Protein AF-A0A8X6KHN1-F1 (afdb_monomer)

pLDDT: mean 84.36, std 14.99, range [27.61, 97.75]

Structure (mmCIF, N/CA/C/O backbone):
data_AF-A0A8X6KHN1-F1
#
_entry.id   AF-A0A8X6KHN1-F1
#
loop_
_atom_site.group_PDB
_atom_site.id
_atom_site.type_symbol
_atom_site.label_atom_id
_atom_site.label_alt_id
_atom_site.label_comp_id
_atom_site.label_asym_id
_atom_site.label_entity_id
_atom_site.label_seq_id
_atom_site.pdbx_PDB_ins_code
_atom_site.Cartn_x
_atom_site.Cartn_y
_atom_site.Cartn_z
_atom_site.occupancy
_atom_site.B_iso_or_equiv
_atom_site.auth_seq_id
_atom_site.auth_comp_id
_atom_site.auth_asym_id
_atom_site.auth_atom_id
_atom_site.pdbx_PDB_model_num
ATOM 1 N N . MET A 1 1 ? 21.210 -26.935 -32.348 1.00 37.22 1 MET A N 1
ATOM 2 C CA . MET A 1 1 ? 20.314 -27.244 -31.215 1.00 37.22 1 MET A CA 1
ATOM 3 C C . MET A 1 1 ? 19.363 -26.064 -31.088 1.00 37.22 1 MET A C 1
ATOM 5 O O . MET A 1 1 ? 19.840 -24.973 -30.820 1.00 37.22 1 MET A O 1
ATOM 9 N N . PHE A 1 2 ? 18.082 -26.229 -31.430 1.00 36.56 2 PHE A N 1
ATOM 10 C CA . PHE A 1 2 ? 17.090 -25.154 -31.313 1.00 36.56 2 PHE A CA 1
ATOM 11 C C . PHE A 1 2 ? 16.446 -25.229 -29.930 1.00 36.56 2 PHE A C 1
ATOM 13 O O . PHE A 1 2 ? 15.901 -26.268 -29.558 1.00 36.56 2 PHE A O 1
ATOM 20 N N . GLU A 1 3 ? 16.539 -24.146 -29.167 1.00 30.47 3 GLU A N 1
ATOM 21 C CA . GLU A 1 3 ? 15.895 -24.026 -27.865 1.00 30.47 3 GLU A CA 1
ATOM 22 C C . GLU A 1 3 ? 14.445 -23.570 -28.083 1.00 30.47 3 GLU A C 1
ATOM 24 O O . GLU A 1 3 ? 14.172 -22.436 -28.479 1.00 30.47 3 GLU A O 1
ATOM 29 N N . TYR A 1 4 ? 13.489 -24.482 -27.902 1.00 35.47 4 TYR A N 1
ATOM 30 C CA . TYR A 1 4 ? 12.070 -24.150 -28.006 1.00 35.47 4 TYR A CA 1
ATOM 31 C C . TYR A 1 4 ? 11.614 -23.448 -26.7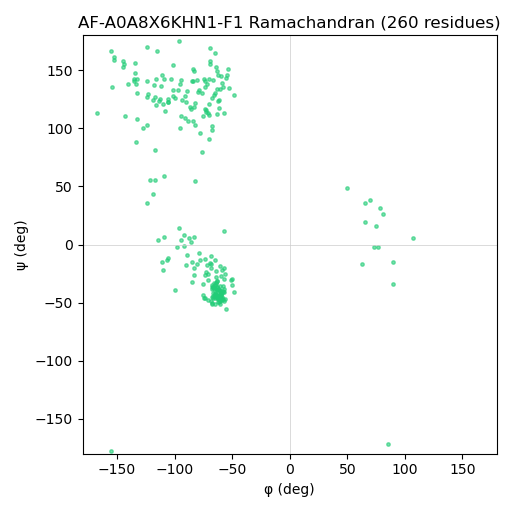26 1.00 35.47 4 TYR A C 1
ATOM 33 O O . TYR A 1 4 ? 11.220 -24.088 -25.749 1.00 35.47 4 TYR A O 1
ATOM 41 N N . HIS A 1 5 ? 11.601 -22.117 -26.734 1.00 34.56 5 HIS A N 1
ATOM 42 C CA . HIS A 1 5 ? 10.887 -21.362 -25.711 1.00 34.56 5 HIS A CA 1
ATOM 43 C C . HIS A 1 5 ? 9.383 -21.436 -25.984 1.00 34.56 5 HIS A C 1
ATOM 45 O O . HIS A 1 5 ? 8.863 -20.864 -26.942 1.00 34.56 5 HIS A O 1
ATOM 51 N N . ARG A 1 6 ? 8.655 -22.147 -25.120 1.00 36.41 6 ARG A N 1
ATOM 52 C CA . ARG A 1 6 ? 7.191 -22.183 -25.143 1.00 36.41 6 ARG A CA 1
ATOM 53 C C . ARG A 1 6 ? 6.667 -20.816 -24.692 1.00 36.41 6 ARG A C 1
ATOM 55 O O . ARG A 1 6 ? 6.468 -20.581 -23.501 1.00 36.41 6 ARG A O 1
ATOM 62 N N . VAL A 1 7 ? 6.454 -19.897 -25.631 1.00 41.75 7 VAL A N 1
ATOM 63 C CA . VAL A 1 7 ? 5.753 -18.639 -25.350 1.00 41.75 7 VAL A CA 1
ATOM 64 C C . VAL A 1 7 ? 4.301 -19.003 -25.030 1.00 41.75 7 VAL A C 1
ATOM 66 O O . VAL A 1 7 ? 3.525 -19.337 -25.922 1.00 41.75 7 VAL A O 1
ATOM 69 N N . LYS A 1 8 ? 3.924 -19.009 -23.744 1.00 49.34 8 LYS A N 1
ATOM 70 C CA . LYS A 1 8 ? 2.509 -19.079 -23.344 1.00 49.34 8 LYS A CA 1
ATOM 71 C C . LYS A 1 8 ? 1.813 -17.891 -24.003 1.00 49.34 8 LYS A C 1
ATOM 73 O O . LYS A 1 8 ? 2.135 -16.756 -23.664 1.00 49.34 8 LYS A O 1
ATOM 78 N N . SER A 1 9 ? 0.912 -18.136 -24.956 1.00 54.38 9 SER A N 1
ATOM 79 C CA . SER A 1 9 ? 0.256 -17.036 -25.659 1.00 54.38 9 SER A CA 1
ATOM 80 C C . SER A 1 9 ? -0.536 -16.195 -24.649 1.00 54.38 9 SER A C 1
ATOM 82 O O . SER A 1 9 ? -1.433 -16.666 -23.945 1.00 54.38 9 SER A O 1
ATOM 84 N N . THR A 1 10 ? -0.147 -14.929 -24.518 1.00 61.91 10 THR A N 1
ATOM 85 C CA . THR A 1 10 ? -0.799 -13.956 -23.628 1.00 61.91 10 THR A CA 1
ATOM 86 C C . THR A 1 10 ? -2.168 -13.539 -24.173 1.00 61.91 10 THR A C 1
ATOM 88 O O . THR A 1 10 ? -3.008 -13.003 -23.455 1.00 61.91 10 THR A O 1
ATOM 91 N N . ILE A 1 11 ? -2.389 -13.796 -25.460 1.00 69.38 11 ILE A N 1
ATOM 92 C CA . ILE A 1 11 ? -3.589 -13.464 -26.211 1.00 69.38 11 ILE A CA 1
ATOM 93 C C . ILE A 1 11 ? -3.983 -14.723 -26.980 1.00 69.38 11 ILE A C 1
ATOM 95 O O . ILE A 1 11 ? -3.140 -15.360 -27.617 1.00 69.38 11 ILE A O 1
ATOM 99 N N . SER A 1 12 ? -5.250 -15.109 -26.888 1.00 75.19 12 SER A N 1
ATOM 100 C CA . SER A 1 12 ? -5.837 -16.120 -27.771 1.00 75.19 12 SER A CA 1
ATOM 101 C C . SER A 1 12 ? -6.800 -15.415 -28.714 1.00 75.19 12 SER A C 1
ATOM 103 O O . SER A 1 12 ? -7.477 -14.481 -28.294 1.00 75.19 12 SER A O 1
ATOM 105 N N . ALA A 1 13 ? -6.866 -15.837 -29.970 1.00 76.75 13 ALA A N 1
ATOM 106 C CA . ALA A 1 13 ? -7.785 -15.278 -30.952 1.00 76.75 13 ALA A CA 1
ATOM 107 C C . ALA A 1 13 ? -8.650 -16.397 -31.536 1.00 76.75 13 ALA A C 1
ATOM 109 O O . ALA A 1 13 ? -8.159 -17.501 -31.764 1.00 76.75 13 ALA A O 1
ATOM 110 N N . CYS A 1 14 ? -9.926 -16.113 -31.761 1.00 80.62 14 CYS A N 1
ATOM 111 C CA . CYS A 1 14 ? -10.829 -16.940 -32.552 1.00 80.62 14 CYS A CA 1
ATOM 112 C C . CYS A 1 14 ? -11.295 -16.107 -33.743 1.00 80.62 14 CYS A C 1
ATOM 114 O O . CYS A 1 14 ? -11.552 -14.920 -33.579 1.00 80.62 14 CYS A O 1
ATOM 116 N N . CYS A 1 15 ? -11.354 -16.691 -34.934 1.00 83.69 15 CYS A N 1
ATOM 117 C CA . CYS A 1 15 ? -11.800 -16.001 -36.140 1.00 83.69 15 CYS A CA 1
ATOM 118 C C . CYS A 1 15 ? -12.389 -17.002 -37.134 1.00 83.69 15 CYS A C 1
ATOM 120 O O . CYS A 1 15 ? -12.138 -18.207 -37.038 1.00 83.69 15 CYS A O 1
ATOM 122 N N . LYS A 1 16 ? -13.166 -16.501 -38.091 1.00 83.94 16 LYS A N 1
ATOM 123 C CA . LYS A 1 16 ? -13.679 -17.274 -39.220 1.00 83.94 16 LYS A CA 1
ATOM 124 C C . LYS A 1 16 ? -12.730 -17.114 -40.403 1.00 83.94 16 LYS A C 1
ATOM 126 O O . LYS A 1 16 ? -12.450 -15.995 -40.820 1.00 83.94 16 LYS A O 1
ATOM 131 N N . LYS A 1 17 ? -12.227 -18.221 -40.953 1.00 86.19 17 LYS A N 1
ATOM 132 C CA . LYS A 1 17 ? -11.429 -18.199 -42.188 1.00 86.19 17 LYS A CA 1
ATOM 133 C C . LYS A 1 17 ? -12.347 -17.934 -43.384 1.00 86.19 17 LYS A C 1
ATOM 135 O O . LYS A 1 17 ? -13.388 -18.576 -43.492 1.00 86.19 17 LYS A O 1
ATOM 140 N N . VAL A 1 18 ? -11.940 -17.049 -44.291 1.00 86.06 18 VAL A N 1
ATOM 141 C CA . VAL A 1 18 ? -12.644 -16.839 -45.563 1.00 86.06 18 VAL A CA 1
ATOM 142 C C . VAL A 1 18 ? -12.118 -17.842 -46.591 1.00 86.06 18 VAL A C 1
ATOM 144 O O . VAL A 1 18 ? -10.928 -17.859 -46.907 1.00 86.06 18 VAL A O 1
ATOM 147 N N . GLU A 1 19 ? -12.986 -18.717 -47.099 1.00 81.81 19 GLU A N 1
ATOM 148 C CA . GLU A 1 19 ? -12.598 -19.691 -48.124 1.00 81.81 19 GLU A CA 1
ATOM 149 C C . GLU A 1 19 ? -12.235 -19.002 -49.449 1.00 81.81 19 GLU A C 1
ATOM 151 O O . GLU A 1 19 ? -12.847 -18.014 -49.851 1.00 81.81 19 GLU A O 1
ATOM 156 N N . GLY A 1 20 ? -11.204 -19.512 -50.128 1.00 82.56 20 GLY A N 1
ATOM 157 C CA . GLY A 1 20 ? -10.743 -18.984 -51.418 1.00 82.56 20 GLY A CA 1
ATOM 158 C C . GLY A 1 20 ? -9.925 -17.686 -51.359 1.00 82.56 20 GLY A C 1
ATOM 159 O O . GLY A 1 20 ? -9.458 -17.235 -52.401 1.00 82.56 20 GLY A O 1
ATOM 160 N N . GLN A 1 21 ? -9.712 -17.094 -50.176 1.00 79.38 21 GLN A N 1
ATOM 161 C CA . GLN A 1 21 ? -8.856 -15.914 -49.987 1.00 79.38 21 GLN A CA 1
ATOM 162 C C . GLN A 1 21 ? -7.779 -16.222 -48.946 1.00 79.38 21 GLN A C 1
ATOM 164 O O . GLN A 1 21 ? -8.050 -16.261 -47.745 1.00 79.38 21 GLN A O 1
ATOM 169 N N . ASP A 1 22 ? -6.556 -16.481 -49.411 1.00 82.19 22 ASP A N 1
ATOM 170 C CA . ASP A 1 22 ? -5.467 -16.862 -48.515 1.00 82.19 22 ASP A CA 1
ATOM 171 C C . ASP A 1 22 ? -5.138 -15.733 -47.525 1.00 82.19 22 ASP A C 1
ATOM 173 O O . ASP A 1 22 ? -5.085 -14.556 -47.882 1.00 82.19 22 ASP A O 1
ATOM 177 N N . GLY A 1 23 ? -4.985 -16.093 -46.251 1.00 78.69 23 GLY A N 1
ATOM 178 C CA . GLY A 1 23 ? -4.714 -15.152 -45.161 1.00 78.69 23 GLY A CA 1
ATOM 179 C C . GLY A 1 23 ? -5.876 -14.253 -44.706 1.00 78.69 23 GLY A C 1
ATOM 180 O O . GLY A 1 23 ? -5.689 -13.510 -43.741 1.00 78.69 23 GLY A O 1
ATOM 181 N N . LYS A 1 24 ? -7.069 -14.306 -45.321 1.00 84.06 24 LYS A N 1
ATOM 182 C CA . LYS A 1 24 ? -8.207 -13.469 -44.899 1.00 84.06 24 LYS A CA 1
ATOM 183 C C . LYS A 1 24 ? -9.065 -14.138 -43.820 1.00 84.06 24 LYS A C 1
ATOM 185 O O . LYS A 1 24 ? -9.472 -15.296 -43.944 1.00 84.06 24 LYS A O 1
ATOM 190 N N . VAL A 1 25 ? -9.369 -13.374 -42.772 1.00 85.69 25 VAL A N 1
ATOM 191 C CA . VAL A 1 25 ? -10.202 -13.790 -41.636 1.00 85.69 25 VAL A CA 1
ATOM 192 C C . VAL A 1 25 ? -11.258 -12.729 -41.313 1.00 85.69 25 VAL A C 1
ATOM 194 O O . VAL A 1 25 ? -10.962 -11.538 -41.372 1.00 85.69 25 VAL A O 1
ATOM 197 N N . ASP A 1 26 ? -12.456 -13.175 -40.939 1.00 81.69 26 ASP A N 1
ATOM 198 C CA . ASP A 1 26 ? -13.580 -12.362 -40.455 1.00 81.69 26 ASP A CA 1
ATOM 199 C C . ASP A 1 26 ? -13.900 -12.709 -38.985 1.00 81.69 26 ASP A C 1
ATOM 201 O O . ASP A 1 26 ? -13.425 -13.715 -38.449 1.00 81.69 26 ASP A O 1
ATOM 205 N N . ASP A 1 27 ? -14.702 -11.878 -38.311 1.00 79.12 27 ASP A N 1
ATOM 206 C CA . ASP A 1 27 ? -15.164 -12.085 -36.925 1.00 79.12 27 ASP A CA 1
ATOM 207 C C . ASP A 1 27 ? -14.037 -12.414 -35.923 1.00 79.12 27 ASP A C 1
ATOM 209 O O . ASP A 1 27 ? -14.106 -13.375 -35.151 1.00 79.12 27 ASP A O 1
ATOM 213 N N . VAL A 1 28 ? -12.959 -11.623 -35.938 1.00 81.69 28 VAL A N 1
ATOM 214 C CA . VAL A 1 28 ? -11.830 -11.821 -35.020 1.00 81.69 28 VAL A CA 1
ATOM 215 C C . VAL A 1 28 ? -12.224 -11.429 -33.591 1.00 81.69 28 VAL A C 1
ATOM 217 O O . VAL A 1 28 ? -12.403 -10.257 -33.265 1.00 81.69 28 VAL A O 1
ATOM 220 N N . HIS A 1 29 ? -12.272 -12.413 -32.701 1.00 78.19 29 HIS A N 1
ATOM 221 C CA . HIS A 1 29 ? -12.457 -12.249 -31.265 1.00 78.19 29 HIS A CA 1
ATOM 222 C C . HIS A 1 29 ? -11.151 -12.495 -30.513 1.00 78.19 29 HIS A C 1
ATOM 224 O O . HIS A 1 29 ? -10.571 -13.579 -30.581 1.00 78.19 29 HIS A O 1
ATOM 230 N N . LEU A 1 30 ? -10.710 -11.502 -29.738 1.00 78.50 30 LEU A N 1
ATOM 231 C CA . LEU A 1 30 ? -9.508 -11.588 -28.910 1.00 78.50 30 LEU A CA 1
ATOM 232 C C . LEU A 1 30 ? -9.861 -11.891 -27.449 1.00 78.50 30 LEU A C 1
ATOM 234 O O . LEU A 1 30 ? -10.600 -11.159 -26.792 1.00 78.50 30 LEU A O 1
ATOM 238 N N . TYR A 1 31 ? -9.258 -12.939 -26.901 1.00 78.12 31 TYR A N 1
ATOM 239 C CA . TYR A 1 31 ? -9.298 -13.286 -25.487 1.00 78.12 31 TYR A CA 1
ATOM 240 C C . TYR A 1 31 ? -8.059 -12.721 -24.795 1.00 78.12 31 TYR A C 1
ATOM 242 O O . TYR A 1 31 ? -6.971 -13.296 -24.837 1.00 78.12 31 TYR A O 1
ATOM 250 N N . LEU A 1 32 ? -8.246 -11.590 -24.119 1.00 80.06 32 LEU A N 1
ATOM 251 C CA . LEU A 1 32 ? -7.172 -10.831 -23.471 1.00 80.06 32 LEU A CA 1
ATOM 252 C C . LEU A 1 32 ? -7.011 -11.155 -21.977 1.00 80.06 32 LEU A C 1
ATOM 254 O O . LEU A 1 32 ? -6.342 -10.425 -21.257 1.00 80.06 32 LEU A O 1
ATOM 258 N N . LYS A 1 33 ? -7.606 -12.249 -21.483 1.00 75.81 33 LYS A N 1
ATOM 259 C CA . LYS A 1 33 ? -7.634 -12.577 -20.043 1.00 75.81 33 LYS A CA 1
ATOM 260 C C . LYS A 1 33 ? -6.248 -12.694 -19.390 1.00 75.81 33 LYS A C 1
ATOM 262 O O . LYS A 1 33 ? -6.114 -12.393 -18.212 1.00 75.81 33 LYS A O 1
ATOM 267 N N . ASN A 1 34 ? -5.229 -13.102 -20.151 1.00 76.75 34 ASN A N 1
ATOM 268 C CA . ASN A 1 34 ? -3.854 -13.229 -19.657 1.00 76.75 34 ASN A CA 1
ATOM 269 C C . ASN A 1 34 ? -3.048 -11.926 -19.825 1.00 76.75 34 ASN A C 1
ATOM 271 O O . ASN A 1 34 ? -1.937 -11.821 -19.304 1.00 76.75 34 ASN A O 1
ATOM 275 N N . LEU A 1 35 ? -3.588 -10.932 -20.539 1.00 81.31 35 LEU A N 1
ATOM 276 C CA . LEU A 1 35 ? -2.980 -9.616 -20.682 1.00 81.31 35 LEU A CA 1
ATOM 277 C C . LEU A 1 35 ? -3.330 -8.771 -19.456 1.00 81.31 35 LEU A C 1
ATOM 279 O O . LEU A 1 35 ? -4.449 -8.261 -19.335 1.00 81.31 35 LEU A O 1
ATOM 283 N N . ARG A 1 36 ? -2.357 -8.628 -18.550 1.00 81.00 36 ARG A N 1
ATOM 284 C CA . ARG A 1 36 ? -2.472 -7.763 -17.369 1.00 81.00 36 ARG A CA 1
ATOM 285 C C . ARG A 1 36 ? -2.879 -6.352 -17.788 1.00 81.00 36 ARG A C 1
ATOM 287 O O . ARG A 1 36 ? -2.337 -5.806 -18.743 1.00 81.00 36 ARG A O 1
ATOM 294 N N . GLY A 1 37 ? -3.834 -5.776 -17.066 1.00 81.19 37 GLY A N 1
ATOM 295 C CA . GLY A 1 37 ? -4.375 -4.450 -17.365 1.00 81.19 37 GLY A CA 1
ATOM 296 C C . GLY A 1 37 ? -5.575 -4.446 -18.318 1.00 81.19 37 GLY A C 1
ATOM 297 O O . GLY A 1 37 ? -6.292 -3.450 -18.358 1.00 81.19 37 GLY A O 1
ATOM 298 N N . SER A 1 38 ? -5.852 -5.539 -19.039 1.00 85.44 38 SER A N 1
ATOM 299 C CA . SER A 1 38 ? -7.046 -5.623 -19.888 1.00 85.44 38 SER A CA 1
ATOM 300 C C . SER A 1 38 ? -8.337 -5.687 -19.061 1.00 85.44 38 SER A C 1
ATOM 302 O O . SER A 1 38 ? -8.348 -6.168 -17.926 1.00 85.44 38 SER A O 1
ATOM 304 N N . ALA A 1 39 ? -9.464 -5.274 -19.650 1.00 86.00 39 ALA A N 1
ATOM 305 C CA . ALA A 1 39 ? -10.775 -5.395 -19.003 1.00 86.00 39 ALA A CA 1
ATOM 306 C C . ALA A 1 39 ? -11.118 -6.854 -18.639 1.00 86.00 39 ALA A C 1
ATOM 308 O O . ALA A 1 39 ? -11.699 -7.121 -17.588 1.00 86.00 39 ALA A O 1
ATOM 309 N N . ALA A 1 40 ? -10.716 -7.813 -19.482 1.00 86.19 40 ALA A N 1
ATOM 310 C CA . ALA A 1 40 ? -10.929 -9.236 -19.232 1.00 86.19 40 ALA A CA 1
ATOM 311 C C . ALA A 1 40 ? -10.121 -9.738 -18.025 1.00 86.19 40 ALA A C 1
ATOM 313 O O . ALA A 1 40 ? -10.658 -10.486 -17.210 1.00 86.19 40 ALA A O 1
ATOM 314 N N . TYR A 1 41 ? -8.864 -9.301 -17.897 1.00 88.06 41 TYR A N 1
ATOM 315 C CA . TYR A 1 41 ? -8.022 -9.579 -16.734 1.00 88.06 41 TYR A CA 1
ATOM 316 C C . TYR A 1 41 ? -8.643 -9.002 -15.456 1.00 88.06 41 TYR A C 1
ATOM 318 O O . TYR A 1 41 ? -8.862 -9.735 -14.494 1.00 88.06 41 TYR A O 1
ATOM 326 N N . TRP A 1 42 ? -9.023 -7.720 -15.469 1.00 89.56 42 TRP A N 1
ATOM 327 C CA . TRP A 1 42 ? -9.600 -7.068 -14.290 1.00 89.56 42 TRP A CA 1
ATOM 328 C C . TRP A 1 42 ? -10.930 -7.671 -13.851 1.00 89.56 42 TRP A C 1
ATOM 330 O O . TRP A 1 42 ? -11.199 -7.720 -12.655 1.00 89.56 42 TRP A O 1
ATOM 340 N N . ARG A 1 43 ? -11.741 -8.188 -14.783 1.00 90.44 43 ARG A N 1
ATOM 341 C CA . ARG A 1 43 ? -12.966 -8.918 -14.434 1.00 90.44 43 ARG A CA 1
ATOM 342 C C . ARG A 1 43 ? -12.670 -10.196 -13.648 1.00 90.44 43 ARG A C 1
ATOM 344 O O . ARG A 1 43 ? -13.401 -10.504 -12.714 1.00 90.44 43 ARG A O 1
ATOM 351 N N . ILE A 1 44 ? -11.609 -10.922 -14.003 1.00 89.62 44 ILE A N 1
ATOM 352 C CA . ILE A 1 44 ? -11.179 -12.110 -13.252 1.00 89.62 44 ILE A CA 1
ATOM 353 C C . ILE A 1 44 ? -10.665 -11.691 -11.876 1.00 89.62 44 ILE A C 1
ATOM 355 O O . ILE A 1 44 ? -11.173 -12.189 -10.879 1.00 89.62 44 ILE A O 1
ATOM 359 N N . SER A 1 45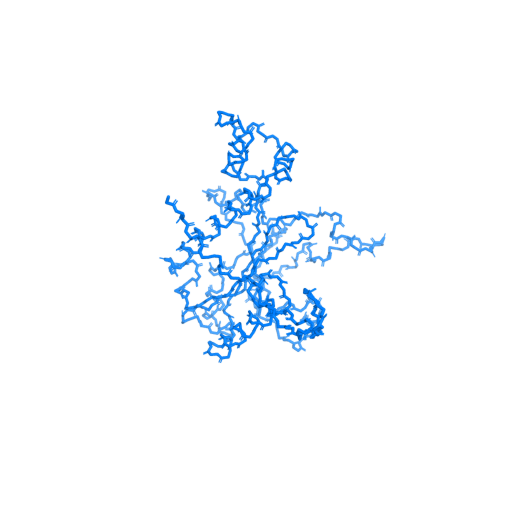 ? -9.752 -10.719 -11.813 1.00 91.38 45 SER A N 1
ATOM 360 C CA . SER A 1 45 ? -9.188 -10.253 -10.540 1.00 91.38 45 SER A CA 1
ATOM 361 C C . SER A 1 45 ? -10.246 -9.688 -9.585 1.00 91.38 45 SER A C 1
ATOM 363 O O . SER A 1 45 ? -10.155 -9.896 -8.379 1.00 91.38 45 SER A O 1
ATOM 365 N N . LEU A 1 46 ? -11.270 -9.003 -10.108 1.00 93.44 46 LEU A N 1
ATOM 366 C CA . LEU A 1 46 ? -12.417 -8.551 -9.318 1.00 93.44 46 LEU A CA 1
ATOM 367 C C . LEU A 1 46 ? -13.222 -9.735 -8.776 1.00 93.44 46 LEU A C 1
ATOM 369 O O . LEU A 1 46 ? -13.571 -9.746 -7.601 1.00 93.44 46 LEU A O 1
ATOM 373 N N . ASN A 1 47 ? -13.517 -10.731 -9.614 1.00 94.88 47 ASN A N 1
ATOM 374 C CA . ASN A 1 47 ? -14.260 -11.914 -9.187 1.00 94.88 47 ASN A CA 1
ATOM 375 C C . ASN A 1 47 ? -13.497 -12.725 -8.128 1.00 94.88 47 ASN A C 1
ATOM 377 O O . ASN A 1 47 ? -14.128 -13.239 -7.209 1.00 94.88 47 ASN A O 1
ATOM 381 N N . GLU A 1 48 ? -12.167 -12.806 -8.225 1.00 94.62 48 GLU A N 1
ATOM 382 C CA . GLU A 1 48 ? -11.304 -13.414 -7.203 1.00 94.62 48 GLU A CA 1
ATOM 383 C C . GLU A 1 48 ? -11.418 -12.670 -5.867 1.00 94.62 48 GLU A C 1
ATOM 385 O O . GLU A 1 48 ? -11.715 -13.292 -4.848 1.00 94.62 48 GLU A O 1
ATOM 390 N N . LEU A 1 49 ? -11.290 -11.338 -5.879 1.00 95.62 49 LEU A N 1
ATOM 391 C CA . LEU A 1 49 ? -11.449 -10.516 -4.677 1.00 95.62 49 LEU A CA 1
ATOM 392 C C . LEU A 1 49 ? -12.854 -10.658 -4.067 1.00 95.62 49 LEU A C 1
ATOM 394 O O . LEU A 1 49 ? -12.996 -10.825 -2.858 1.00 95.62 49 LEU A O 1
ATOM 398 N N . LEU A 1 50 ? -13.906 -10.639 -4.891 1.00 96.62 50 LEU A N 1
ATOM 399 C CA . LEU A 1 50 ? -15.282 -10.844 -4.426 1.00 96.62 50 LEU A CA 1
ATOM 400 C C . LEU A 1 50 ? -15.487 -12.242 -3.830 1.00 96.62 50 LEU A C 1
ATOM 402 O O . LEU A 1 50 ? -16.235 -12.385 -2.864 1.00 96.62 50 LEU A O 1
ATOM 406 N N . ALA A 1 51 ? -14.848 -13.271 -4.388 1.00 96.75 51 ALA A N 1
ATOM 407 C CA . ALA A 1 51 ? -14.889 -14.619 -3.834 1.00 96.75 51 ALA A CA 1
ATOM 408 C C . ALA A 1 51 ? -14.175 -14.685 -2.475 1.00 96.75 51 ALA A C 1
ATOM 410 O O . ALA A 1 51 ? -14.741 -15.235 -1.533 1.00 96.75 51 ALA A O 1
ATOM 411 N N . GLN A 1 52 ? -12.999 -14.064 -2.339 1.00 97.06 52 GLN A N 1
ATOM 412 C CA . GLN A 1 52 ? -12.300 -13.955 -1.054 1.00 97.06 52 GLN A CA 1
ATOM 413 C C . GLN A 1 52 ? -13.161 -13.242 -0.009 1.00 97.06 52 GLN A C 1
ATOM 415 O O . GLN A 1 52 ? -13.354 -13.786 1.072 1.00 97.06 52 GLN A O 1
ATOM 420 N N . ILE A 1 53 ? -13.770 -12.099 -0.345 1.00 97.19 53 ILE A N 1
ATOM 421 C CA . ILE A 1 53 ? -14.670 -11.372 0.568 1.00 97.19 53 ILE A CA 1
ATOM 422 C C . ILE A 1 53 ? -15.869 -12.240 0.981 1.00 97.19 53 ILE A C 1
ATOM 424 O O . ILE A 1 53 ? -16.241 -12.268 2.150 1.00 97.19 53 ILE A O 1
ATOM 428 N N . ARG A 1 54 ? -16.474 -12.989 0.050 1.00 97.06 54 ARG A N 1
ATOM 429 C CA . ARG A 1 54 ? -17.603 -13.883 0.367 1.00 97.06 54 ARG A CA 1
ATOM 430 C C . ARG A 1 54 ? -17.208 -15.044 1.280 1.00 97.06 54 ARG A C 1
ATOM 432 O O . ARG A 1 54 ? -18.009 -15.432 2.122 1.00 97.06 54 ARG A O 1
ATOM 439 N N . CYS A 1 55 ? -16.010 -15.599 1.111 1.00 96.81 55 CYS A N 1
ATOM 440 C CA . CYS A 1 55 ? -15.543 -16.752 1.882 1.00 96.81 55 CYS A CA 1
ATOM 441 C C . CYS A 1 55 ? -14.910 -16.371 3.229 1.00 96.81 55 CYS A C 1
ATOM 443 O O . CYS A 1 55 ? -14.981 -17.146 4.180 1.00 96.81 55 CYS A O 1
ATOM 445 N N . LEU A 1 56 ? -14.254 -15.212 3.307 1.00 95.94 56 LEU A N 1
ATOM 446 C CA . LEU A 1 56 ? -13.473 -14.774 4.468 1.00 95.94 56 LEU A CA 1
ATOM 447 C C . LEU A 1 56 ? -14.162 -13.671 5.279 1.00 95.94 56 LEU A C 1
ATOM 449 O O . LEU A 1 56 ? -13.738 -13.409 6.402 1.00 95.94 56 LEU A O 1
ATOM 453 N N . GLY A 1 57 ? -15.204 -13.041 4.731 1.00 95.25 57 GLY A N 1
ATOM 454 C CA . GLY A 1 57 ? -15.805 -11.828 5.276 1.00 95.25 57 GLY A CA 1
ATOM 455 C C . GLY A 1 57 ? -15.090 -10.554 4.803 1.00 95.25 57 GLY A C 1
ATOM 456 O O . GLY A 1 57 ? -14.225 -10.609 3.919 1.00 95.25 57 GLY A O 1
ATOM 457 N N . PRO A 1 58 ? -15.439 -9.382 5.362 1.00 93.25 58 PRO A N 1
ATOM 458 C CA . PRO A 1 58 ? -14.755 -8.133 5.043 1.00 93.25 58 PRO A CA 1
ATOM 459 C C . PRO A 1 58 ? -13.256 -8.217 5.395 1.00 93.25 58 PRO A C 1
ATOM 461 O O . PRO A 1 58 ? -12.894 -8.881 6.370 1.00 93.25 58 PRO A O 1
ATOM 464 N N . PRO A 1 59 ? -12.369 -7.584 4.606 1.00 95.25 59 PRO A N 1
ATOM 465 C CA . PRO A 1 59 ? -10.949 -7.524 4.936 1.00 95.25 59 PRO A CA 1
ATOM 466 C C . PRO A 1 59 ? -10.717 -6.763 6.244 1.00 95.25 59 PRO A C 1
ATOM 468 O O . PRO A 1 59 ? -11.450 -5.835 6.570 1.00 95.25 59 PRO A O 1
ATOM 471 N N . THR A 1 60 ? -9.666 -7.131 6.976 1.00 95.00 60 THR A N 1
ATOM 472 C CA . THR A 1 60 ? -9.294 -6.484 8.242 1.00 95.00 60 THR A CA 1
ATOM 473 C C . THR A 1 60 ? -8.659 -5.116 8.010 1.00 95.00 60 THR A C 1
ATOM 475 O O . THR A 1 60 ? -9.015 -4.149 8.672 1.00 95.00 60 THR A O 1
ATOM 478 N N . TYR A 1 61 ? -7.714 -5.019 7.070 1.00 93.19 61 TYR A N 1
ATOM 479 C CA . TYR A 1 61 ? -7.048 -3.757 6.748 1.00 93.19 61 TYR A CA 1
ATOM 480 C C . TYR A 1 61 ? -6.976 -3.548 5.241 1.00 93.19 61 TYR A C 1
ATOM 482 O O . TYR A 1 61 ? -6.785 -4.500 4.478 1.00 93.19 61 TYR A O 1
ATOM 490 N N . PHE A 1 62 ? -7.043 -2.284 4.822 1.00 92.50 62 PHE A N 1
ATOM 491 C CA . PHE A 1 62 ? -6.639 -1.862 3.489 1.00 92.50 62 PHE A CA 1
ATOM 492 C C . PHE A 1 62 ? -5.355 -1.025 3.582 1.00 92.50 62 PHE A C 1
ATOM 494 O O . PHE A 1 62 ? -5.254 -0.014 4.277 1.00 92.50 62 PHE A O 1
ATOM 501 N N . LEU A 1 63 ? -4.321 -1.514 2.906 1.00 91.94 63 LEU A N 1
ATOM 502 C CA . LEU A 1 63 ? -2.951 -1.029 2.953 1.00 91.94 63 LEU A CA 1
ATOM 503 C C . LEU A 1 63 ? -2.606 -0.409 1.601 1.00 91.94 63 LEU A C 1
ATOM 505 O O . LEU A 1 63 ? -2.923 -0.969 0.549 1.00 91.94 63 LEU A O 1
ATOM 509 N N . THR A 1 64 ? -1.942 0.745 1.611 1.00 89.88 64 THR A N 1
ATOM 510 C CA . THR A 1 64 ? -1.397 1.335 0.384 1.00 89.88 64 THR A CA 1
ATOM 511 C C . THR A 1 64 ? 0.100 1.577 0.533 1.00 89.88 64 THR A C 1
ATOM 513 O O . THR A 1 64 ? 0.546 2.234 1.469 1.00 89.88 64 THR A O 1
ATOM 516 N N . PHE A 1 65 ? 0.887 1.060 -0.410 1.00 90.00 65 PHE A N 1
ATOM 517 C CA . PHE A 1 65 ? 2.335 1.263 -0.448 1.00 90.00 65 PHE A CA 1
ATOM 518 C C . PHE A 1 65 ? 2.711 2.116 -1.651 1.00 90.00 65 PHE A C 1
ATOM 520 O O . PHE A 1 65 ? 2.382 1.782 -2.790 1.00 90.00 65 PHE A O 1
ATOM 527 N N . SER A 1 66 ? 3.426 3.206 -1.394 1.00 86.50 66 SER A N 1
ATOM 528 C CA . SER A 1 66 ? 3.903 4.130 -2.423 1.00 86.50 66 SER A CA 1
ATOM 529 C C . SER A 1 66 ? 5.388 3.912 -2.696 1.00 86.50 66 SER A C 1
ATOM 531 O O . SER A 1 66 ? 6.172 3.653 -1.780 1.00 86.50 66 SER A O 1
ATOM 533 N N . CYS A 1 67 ? 5.784 4.036 -3.959 1.00 87.62 67 CYS A N 1
ATOM 534 C CA . CYS A 1 67 ? 7.185 3.991 -4.351 1.00 87.62 67 CYS A CA 1
ATOM 535 C C . CYS A 1 67 ? 7.923 5.271 -3.918 1.00 87.62 67 CYS A C 1
ATOM 537 O O . CYS A 1 67 ? 7.396 6.371 -4.063 1.00 87.62 67 CYS A O 1
ATOM 539 N N . ASN A 1 68 ? 9.146 5.128 -3.398 1.00 89.12 68 ASN A N 1
ATOM 540 C CA . ASN A 1 68 ? 10.037 6.244 -3.057 1.00 89.12 68 ASN A CA 1
ATOM 541 C C . ASN A 1 68 ? 11.332 6.172 -3.887 1.00 89.12 68 ASN A C 1
ATOM 543 O O . ASN A 1 68 ? 12.445 6.329 -3.380 1.00 89.12 68 ASN A O 1
ATOM 547 N N . ASP A 1 69 ? 11.155 5.878 -5.172 1.00 87.25 69 ASP A N 1
ATOM 548 C CA . ASP A 1 69 ? 12.184 5.693 -6.199 1.00 87.25 69 ASP A CA 1
ATOM 549 C C . ASP A 1 69 ? 13.242 6.807 -6.232 1.00 87.25 69 ASP A C 1
ATOM 551 O O . ASP A 1 69 ? 14.431 6.504 -6.312 1.00 87.25 69 ASP A O 1
ATOM 555 N N . ILE A 1 70 ? 12.850 8.073 -6.070 1.00 89.38 70 ILE A N 1
ATOM 556 C CA . ILE A 1 70 ? 13.784 9.212 -6.063 1.00 89.38 70 ILE A CA 1
ATOM 557 C C . ILE A 1 70 ? 14.772 9.156 -4.886 1.00 89.38 70 ILE A C 1
ATOM 559 O O . ILE A 1 70 ? 15.904 9.630 -5.010 1.00 89.38 70 ILE A O 1
ATOM 563 N N . ASN A 1 71 ? 14.367 8.638 -3.723 1.00 89.44 71 ASN A N 1
ATOM 564 C CA . ASN A 1 71 ? 15.171 8.715 -2.495 1.00 89.44 71 ASN A CA 1
ATOM 565 C C . ASN A 1 71 ? 15.831 7.385 -2.098 1.00 89.44 71 ASN A C 1
ATOM 567 O O . ASN A 1 71 ? 16.681 7.381 -1.208 1.00 89.44 71 ASN A O 1
ATOM 571 N N . TRP A 1 72 ? 15.453 6.267 -2.712 1.00 92.69 72 TRP A N 1
ATOM 572 C CA . TRP A 1 72 ? 16.037 4.959 -2.422 1.00 92.69 72 TRP A CA 1
ATOM 573 C C . TRP A 1 72 ? 17.446 4.829 -3.008 1.00 92.69 72 TRP A C 1
ATOM 575 O O . TRP A 1 72 ? 17.638 4.852 -4.222 1.00 92.69 72 TRP A O 1
ATOM 585 N N . LEU A 1 73 ? 18.448 4.674 -2.140 1.00 94.56 73 LEU A N 1
ATOM 586 C CA . LEU A 1 73 ? 19.852 4.562 -2.552 1.00 94.56 73 LEU A CA 1
ATOM 587 C C . LEU A 1 73 ? 20.125 3.292 -3.369 1.00 94.56 73 LEU A C 1
ATOM 589 O O . LEU A 1 73 ? 20.909 3.329 -4.313 1.00 94.56 73 LEU A O 1
ATOM 593 N N . ASP A 1 74 ? 19.442 2.195 -3.056 1.00 95.50 74 ASP A N 1
ATOM 594 C CA . ASP A 1 74 ? 19.464 0.944 -3.817 1.00 95.50 74 ASP A CA 1
ATOM 595 C C . ASP A 1 74 ? 18.834 1.096 -5.212 1.00 95.50 74 ASP A C 1
ATOM 597 O O . ASP A 1 74 ? 19.373 0.570 -6.191 1.00 95.50 74 ASP A O 1
ATOM 601 N N . MET A 1 75 ? 17.773 1.906 -5.338 1.00 95.06 75 MET A N 1
ATOM 602 C CA . MET A 1 75 ? 17.202 2.259 -6.644 1.00 95.06 75 MET A CA 1
ATOM 603 C C . MET A 1 75 ? 18.207 3.068 -7.461 1.00 95.06 75 MET A C 1
ATOM 605 O O . MET A 1 75 ? 18.523 2.706 -8.591 1.00 95.06 75 MET A O 1
ATOM 609 N N . ARG A 1 76 ? 18.767 4.133 -6.876 1.00 96.25 76 ARG A N 1
ATOM 610 C CA . ARG A 1 76 ? 19.789 4.962 -7.531 1.00 96.25 76 ARG A CA 1
ATOM 611 C C . ARG A 1 76 ? 20.995 4.139 -7.958 1.00 96.25 76 ARG A C 1
ATOM 613 O O . ARG A 1 76 ? 21.487 4.325 -9.064 1.00 96.25 76 ARG A O 1
ATOM 620 N N . LYS A 1 77 ? 21.439 3.190 -7.128 1.00 97.06 77 LYS A N 1
ATOM 621 C CA . LYS A 1 77 ? 22.534 2.289 -7.492 1.00 97.06 77 LYS A CA 1
ATOM 622 C C . LYS A 1 77 ? 22.165 1.402 -8.678 1.00 97.06 77 LYS A C 1
ATOM 624 O O . LYS A 1 77 ? 22.963 1.268 -9.598 1.00 97.06 77 LYS A O 1
ATOM 629 N N . SER A 1 78 ? 20.956 0.843 -8.681 1.00 96.44 78 SER A N 1
ATOM 630 C CA . SER A 1 78 ? 20.446 0.034 -9.795 1.00 96.44 78 SER A CA 1
ATOM 631 C C . SER A 1 78 ? 20.381 0.836 -11.101 1.00 96.44 78 SER A C 1
ATOM 633 O O . SER A 1 78 ? 20.739 0.321 -12.158 1.00 96.44 78 SER A O 1
ATOM 635 N N . LEU A 1 79 ? 19.979 2.107 -11.022 1.00 96.81 79 LEU A N 1
ATOM 636 C CA . LEU A 1 79 ? 19.948 3.035 -12.153 1.00 96.81 79 LEU A CA 1
ATOM 637 C C . LEU A 1 79 ? 21.356 3.383 -12.654 1.00 96.81 79 LEU A C 1
ATOM 639 O O . LEU A 1 79 ? 21.595 3.319 -13.851 1.00 96.81 79 LEU A O 1
ATOM 643 N N . LEU A 1 80 ? 22.301 3.680 -11.757 1.00 97.75 80 LEU A N 1
ATOM 644 C CA . LEU A 1 80 ? 23.702 3.946 -12.112 1.00 97.75 80 LEU A CA 1
ATOM 645 C C . LEU A 1 80 ? 24.365 2.749 -12.806 1.00 97.75 80 LEU A C 1
ATOM 647 O O . LEU A 1 80 ? 25.099 2.927 -13.773 1.00 97.75 80 LEU A O 1
ATOM 651 N N . ILE A 1 81 ? 24.084 1.523 -12.352 1.00 97.38 81 ILE A N 1
ATOM 652 C CA . ILE A 1 81 ? 24.561 0.300 -13.015 1.00 97.38 81 ILE A CA 1
ATOM 653 C C . ILE A 1 81 ? 23.978 0.194 -14.429 1.00 97.38 81 ILE A C 1
ATOM 655 O O . ILE A 1 81 ? 24.721 -0.085 -15.368 1.00 97.38 81 ILE A O 1
ATOM 659 N N . ALA A 1 82 ? 22.672 0.432 -14.590 1.00 96.62 82 ALA A N 1
ATOM 660 C CA . ALA A 1 82 ? 22.019 0.416 -15.900 1.00 96.62 82 ALA A CA 1
ATOM 661 C C . ALA A 1 82 ? 22.565 1.501 -16.845 1.00 96.62 82 ALA A C 1
ATOM 663 O O . ALA A 1 82 ? 22.643 1.278 -18.048 1.00 96.62 82 ALA A O 1
ATOM 664 N N . ASP A 1 83 ? 22.996 2.630 -16.282 1.00 97.12 83 ASP A N 1
ATOM 665 C CA . ASP A 1 83 ? 23.586 3.766 -16.990 1.00 97.12 83 ASP A CA 1
ATOM 666 C C . ASP A 1 83 ? 25.091 3.616 -17.279 1.00 97.12 83 ASP A C 1
ATOM 668 O O . ASP A 1 83 ? 25.735 4.551 -17.744 1.00 97.12 83 ASP A O 1
ATOM 672 N N . GLY A 1 84 ? 25.688 2.453 -16.989 1.00 97.38 84 GLY A N 1
ATOM 673 C CA . GLY A 1 84 ? 27.110 2.200 -17.246 1.00 97.38 84 GLY A CA 1
ATOM 674 C C . GLY A 1 84 ? 28.065 2.880 -16.259 1.00 97.38 84 GLY A C 1
ATOM 675 O O . GLY A 1 84 ? 29.267 2.939 -16.509 1.00 97.38 84 GLY A O 1
ATOM 676 N N . ARG A 1 85 ? 27.557 3.350 -15.113 1.00 97.06 85 ARG A N 1
ATOM 677 C CA . ARG A 1 85 ? 28.313 4.035 -14.052 1.00 97.06 85 ARG A CA 1
ATOM 678 C C . ARG A 1 85 ? 28.295 3.255 -12.729 1.00 97.06 85 ARG A C 1
ATOM 680 O O . ARG A 1 85 ? 27.906 3.783 -11.689 1.00 97.06 85 ARG A O 1
ATOM 687 N N . PRO A 1 86 ? 28.712 1.973 -12.709 1.00 95.94 86 PRO A N 1
ATOM 688 C CA . PRO A 1 86 ? 28.589 1.119 -11.528 1.00 95.94 86 PRO A CA 1
ATOM 689 C C . PRO A 1 86 ? 29.491 1.543 -10.363 1.00 95.94 86 PRO A C 1
ATOM 691 O O . PRO A 1 86 ? 29.251 1.099 -9.242 1.00 95.94 86 PRO A O 1
ATOM 694 N N . MET A 1 87 ? 30.511 2.372 -10.595 1.00 97.06 87 MET A N 1
ATOM 695 C CA . MET A 1 87 ? 31.429 2.849 -9.553 1.00 97.06 87 MET A CA 1
ATOM 696 C C . MET A 1 87 ? 30.962 4.146 -8.888 1.00 97.06 87 MET A C 1
ATOM 698 O O . MET A 1 87 ? 31.388 4.428 -7.771 1.00 97.06 87 MET A O 1
ATOM 702 N N . ASP A 1 88 ? 30.044 4.882 -9.519 1.00 96.88 88 ASP A N 1
ATOM 703 C CA . ASP A 1 88 ? 29.500 6.121 -8.971 1.00 96.88 88 ASP A CA 1
ATOM 704 C C . ASP A 1 88 ? 28.765 5.855 -7.651 1.00 96.88 88 ASP A C 1
ATOM 706 O O . ASP A 1 88 ? 28.118 4.808 -7.445 1.00 96.88 88 ASP A O 1
ATOM 710 N N . ASN A 1 89 ? 28.849 6.837 -6.755 1.00 96.12 89 ASN A N 1
ATOM 711 C CA . ASN A 1 89 ? 28.157 6.797 -5.485 1.00 96.12 89 ASN A CA 1
ATOM 712 C C . ASN A 1 89 ? 26.686 7.249 -5.656 1.00 96.12 89 ASN A C 1
ATOM 714 O O . ASN A 1 89 ? 26.433 8.383 -6.063 1.00 96.12 89 ASN A O 1
ATOM 718 N N . PRO A 1 90 ? 25.681 6.418 -5.303 1.00 95.81 90 PRO A N 1
ATOM 719 C CA . PRO A 1 90 ? 24.267 6.804 -5.368 1.00 95.81 90 PRO A CA 1
ATOM 720 C C . PRO A 1 90 ? 23.879 8.006 -4.487 1.00 95.81 90 PRO A C 1
ATOM 722 O O . PRO A 1 90 ? 22.816 8.595 -4.714 1.00 95.81 90 PRO A O 1
ATOM 725 N N . GLN A 1 91 ? 24.682 8.373 -3.480 1.00 95.69 91 GLN A N 1
ATOM 726 C CA . GLN A 1 91 ? 24.438 9.583 -2.684 1.00 95.69 91 GLN A CA 1
ATOM 727 C C . GLN A 1 91 ? 24.700 10.876 -3.467 1.00 95.69 91 GLN A C 1
ATOM 729 O O . GLN A 1 91 ? 23.992 11.856 -3.240 1.00 95.69 91 GLN A O 1
ATOM 734 N N . ASP A 1 92 ? 25.637 10.857 -4.416 1.00 95.00 92 ASP A N 1
ATOM 735 C CA . ASP A 1 92 ? 26.050 12.046 -5.176 1.00 95.00 92 ASP A CA 1
ATOM 736 C C . ASP A 1 92 ? 25.046 12.406 -6.281 1.00 95.00 92 ASP A C 1
ATOM 738 O O . ASP A 1 92 ? 25.066 13.500 -6.842 1.00 95.00 92 ASP A O 1
ATOM 742 N N . LEU A 1 93 ? 24.126 11.487 -6.587 1.00 93.81 93 LEU A N 1
ATOM 743 C CA . LEU A 1 93 ? 23.086 11.701 -7.578 1.00 93.81 93 LEU A CA 1
ATOM 744 C C . LEU A 1 93 ? 22.021 12.668 -7.034 1.00 93.81 93 LEU A C 1
ATOM 746 O O . LEU A 1 93 ? 21.289 12.356 -6.087 1.00 93.81 93 LEU A O 1
ATOM 750 N N . ASP A 1 94 ? 21.884 13.839 -7.650 1.00 93.94 94 ASP A N 1
ATOM 751 C CA . ASP A 1 94 ? 20.817 14.769 -7.286 1.00 93.94 94 ASP A CA 1
ATOM 752 C C . ASP A 1 94 ? 19.423 14.237 -7.700 1.00 93.94 94 ASP A C 1
ATOM 754 O O . ASP A 1 94 ? 19.275 13.241 -8.419 1.00 93.94 94 ASP A O 1
ATOM 758 N N . LYS A 1 95 ? 18.356 14.887 -7.217 1.00 91.06 95 LYS A N 1
ATOM 759 C CA . LYS A 1 95 ? 16.974 14.452 -7.490 1.00 91.06 95 LYS A CA 1
ATOM 760 C C . LYS A 1 95 ? 16.583 14.575 -8.966 1.00 91.06 95 LYS A C 1
ATOM 762 O O . LYS A 1 95 ? 15.797 13.760 -9.434 1.00 91.06 95 LYS A O 1
ATOM 767 N N . ILE A 1 96 ? 17.107 15.568 -9.683 1.00 93.88 96 ILE A N 1
ATOM 768 C CA . ILE A 1 96 ? 16.797 15.822 -11.095 1.00 93.88 96 ILE A CA 1
ATOM 769 C C . ILE A 1 96 ? 17.478 14.762 -11.964 1.00 93.88 96 ILE A C 1
ATOM 771 O O . ILE A 1 96 ? 16.836 14.160 -12.820 1.00 93.88 96 ILE A O 1
ATOM 775 N N . ALA A 1 97 ? 18.752 14.478 -11.707 1.00 94.38 97 ALA A N 1
ATOM 776 C CA . ALA A 1 97 ? 19.492 13.396 -12.337 1.00 94.38 97 ALA A CA 1
ATOM 777 C C . ALA A 1 97 ? 18.842 12.037 -12.043 1.00 94.38 97 ALA A C 1
ATOM 779 O O . ALA A 1 97 ? 18.648 11.244 -12.961 1.00 94.38 97 ALA A O 1
ATOM 780 N N . THR A 1 98 ? 18.418 11.795 -10.796 1.00 94.62 98 THR A N 1
ATOM 781 C CA . THR A 1 98 ? 17.671 10.578 -10.433 1.00 94.62 98 THR A CA 1
ATOM 782 C C . THR A 1 98 ? 16.379 10.451 -11.239 1.00 94.62 98 THR A C 1
ATOM 784 O O . THR A 1 98 ? 16.115 9.391 -11.800 1.00 94.62 98 THR A O 1
ATOM 787 N N . GLN A 1 99 ? 15.600 11.531 -11.340 1.00 93.44 99 GLN A N 1
ATOM 788 C CA . GLN A 1 99 ? 14.355 11.554 -12.107 1.00 93.44 99 GLN A CA 1
ATOM 789 C C . GLN A 1 99 ? 14.588 11.235 -13.593 1.00 93.44 99 GLN A C 1
ATOM 791 O O . GLN A 1 99 ? 13.873 10.414 -14.161 1.00 93.44 99 GLN A O 1
ATOM 796 N N . ARG A 1 100 ? 15.635 11.802 -14.205 1.00 94.31 100 ARG A N 1
ATOM 797 C CA . ARG A 1 100 ? 16.009 11.496 -15.598 1.00 94.31 100 ARG A CA 1
ATOM 798 C C . ARG A 1 100 ? 16.333 10.016 -15.795 1.00 94.31 100 ARG A C 1
ATOM 800 O O . ARG A 1 100 ? 15.864 9.416 -16.755 1.00 94.31 100 ARG A O 1
ATOM 807 N N . LEU A 1 101 ? 17.085 9.409 -14.874 1.00 95.25 101 LEU A N 1
ATOM 808 C CA . LEU A 1 101 ? 17.391 7.978 -14.953 1.00 95.25 101 LEU A CA 1
ATOM 809 C C . LEU A 1 101 ? 16.140 7.107 -14.758 1.00 95.25 101 LEU A C 1
ATOM 811 O O . LEU A 1 101 ? 16.005 6.084 -15.423 1.00 95.25 101 LEU A O 1
ATOM 815 N N . ILE A 1 102 ? 15.210 7.499 -13.881 1.00 92.75 102 ILE A N 1
ATOM 816 C CA . ILE A 1 102 ? 13.922 6.804 -13.701 1.00 92.75 102 ILE A CA 1
ATOM 817 C C . ILE A 1 102 ? 13.135 6.776 -15.017 1.00 92.75 102 ILE A C 1
ATOM 819 O O . ILE A 1 102 ? 12.626 5.724 -15.408 1.00 92.75 102 ILE A O 1
ATOM 823 N N . GLU A 1 103 ? 13.071 7.913 -15.711 1.00 91.88 103 GLU A N 1
ATOM 824 C CA . GLU A 1 103 ? 12.393 8.054 -17.005 1.00 91.88 103 GLU A CA 1
ATOM 825 C C . GLU A 1 103 ? 13.096 7.267 -18.118 1.00 91.88 103 GLU A C 1
ATOM 827 O O . GLU A 1 103 ? 12.434 6.677 -18.971 1.00 91.88 103 GLU A O 1
ATOM 832 N N . GLN A 1 104 ? 14.429 7.209 -18.085 1.00 94.88 104 GLN A N 1
ATOM 833 C CA . GLN A 1 104 ? 15.244 6.492 -19.066 1.00 94.88 104 GLN A CA 1
ATOM 834 C C . GLN A 1 104 ? 15.214 4.968 -18.874 1.00 94.88 104 GLN A C 1
ATOM 836 O O . GLN A 1 104 ? 15.246 4.221 -19.853 1.00 94.88 104 GLN A O 1
ATOM 841 N N . TYR A 1 105 ? 15.119 4.488 -17.629 1.00 94.62 105 TYR A N 1
ATOM 842 C CA . TYR A 1 105 ? 15.210 3.065 -17.281 1.00 94.62 105 TYR A CA 1
ATOM 843 C C . TYR A 1 105 ? 13.956 2.530 -16.549 1.00 94.62 105 TYR A C 1
ATOM 845 O O . TYR A 1 105 ? 14.073 1.898 -15.490 1.00 94.62 105 TYR A O 1
ATOM 853 N N . PRO A 1 106 ? 12.738 2.665 -17.116 1.00 90.44 106 PRO A N 1
ATOM 854 C CA . PRO A 1 106 ? 11.487 2.315 -16.431 1.00 90.44 106 PRO A CA 1
ATOM 855 C C . PRO A 1 106 ? 11.367 0.818 -16.099 1.00 90.44 106 PRO A C 1
ATOM 857 O O . PRO A 1 106 ? 10.744 0.433 -15.107 1.00 90.44 106 PRO A O 1
ATOM 860 N N . VAL A 1 107 ? 12.005 -0.054 -16.889 1.00 91.06 107 VAL A N 1
ATOM 861 C CA . VAL A 1 107 ? 12.046 -1.503 -16.619 1.00 91.06 107 VAL A CA 1
ATOM 862 C C . VAL A 1 107 ? 12.834 -1.805 -15.343 1.00 91.06 107 VAL A C 1
ATOM 864 O O . VAL A 1 107 ? 12.431 -2.677 -14.570 1.00 91.06 107 VAL A O 1
ATOM 867 N N . ILE A 1 108 ? 13.930 -1.081 -15.096 1.00 93.62 108 ILE A N 1
ATOM 868 C CA . ILE A 1 108 ? 14.742 -1.230 -13.881 1.00 93.62 108 ILE A CA 1
ATOM 869 C C . ILE A 1 108 ? 13.936 -0.777 -12.669 1.00 93.62 108 ILE A C 1
ATOM 871 O O . ILE A 1 108 ? 13.838 -1.521 -11.695 1.00 93.62 108 ILE A O 1
ATOM 875 N N . VAL A 1 109 ? 13.270 0.376 -12.774 1.00 91.75 109 VAL A N 1
ATOM 876 C CA . VAL A 1 109 ? 12.396 0.917 -11.724 1.00 91.75 109 VAL A CA 1
ATOM 877 C C . VAL A 1 109 ? 11.287 -0.073 -11.366 1.00 91.75 109 VAL A C 1
ATOM 879 O O . VAL A 1 109 ? 11.099 -0.398 -10.193 1.00 91.75 109 VAL A O 1
ATOM 882 N N . SER A 1 110 ? 10.595 -0.623 -12.369 1.00 90.12 110 SER A N 1
ATOM 883 C CA . SER A 1 110 ? 9.526 -1.605 -12.163 1.00 90.12 110 SER A CA 1
ATOM 884 C C . SER A 1 110 ? 10.035 -2.890 -11.498 1.00 90.12 110 SER A C 1
ATOM 886 O O . SER A 1 110 ? 9.452 -3.351 -10.514 1.00 90.12 110 SER A O 1
ATOM 888 N N . ARG A 1 111 ? 11.154 -3.454 -11.977 1.00 92.88 111 ARG A N 1
ATOM 889 C CA . ARG A 1 111 ? 11.758 -4.666 -11.395 1.00 92.88 111 ARG A CA 1
ATOM 890 C C . ARG A 1 111 ? 12.213 -4.444 -9.958 1.00 92.88 111 ARG A C 1
ATOM 892 O O . ARG A 1 111 ? 11.933 -5.274 -9.097 1.00 92.88 111 ARG A O 1
ATOM 899 N N . HIS A 1 112 ? 12.876 -3.324 -9.697 1.00 94.19 112 HIS A N 1
ATOM 900 C CA . HIS A 1 112 ? 13.353 -2.968 -8.368 1.00 94.19 112 HIS A CA 1
ATOM 901 C C . HIS A 1 112 ? 12.192 -2.750 -7.391 1.00 94.19 112 HIS A C 1
ATOM 903 O O . HIS A 1 112 ? 12.208 -3.274 -6.278 1.00 94.19 112 HIS A O 1
ATOM 909 N N . PHE A 1 113 ? 11.141 -2.040 -7.815 1.00 92.38 113 PHE A N 1
ATOM 910 C CA . PHE A 1 113 ? 9.930 -1.879 -7.013 1.00 92.38 113 PHE A CA 1
ATOM 911 C C . PHE A 1 113 ? 9.300 -3.230 -6.661 1.00 92.38 113 PHE A C 1
ATOM 913 O O . PHE A 1 113 ? 9.015 -3.483 -5.491 1.00 92.38 113 PHE A O 1
ATOM 920 N N . MET A 1 114 ? 9.153 -4.126 -7.642 1.00 92.81 114 MET A N 1
ATOM 921 C CA . MET A 1 114 ? 8.631 -5.473 -7.403 1.00 92.81 114 MET A CA 1
ATOM 922 C C . MET A 1 114 ? 9.510 -6.280 -6.450 1.00 92.81 114 MET A C 1
ATOM 924 O O . MET A 1 114 ? 8.983 -6.993 -5.600 1.00 92.81 114 MET A O 1
ATOM 928 N N . TYR A 1 115 ? 10.835 -6.160 -6.552 1.00 95.06 115 TYR A N 1
ATOM 929 C CA . TYR A 1 115 ? 11.756 -6.815 -5.628 1.00 95.06 115 TYR A CA 1
ATOM 930 C C . TYR A 1 115 ? 11.537 -6.338 -4.186 1.00 95.06 115 TYR A C 1
ATOM 932 O O . TYR A 1 115 ? 11.348 -7.160 -3.288 1.00 95.06 115 TYR A O 1
ATOM 940 N N . ARG A 1 116 ? 11.470 -5.018 -3.968 1.00 94.75 116 ARG A N 1
ATOM 941 C CA . ARG A 1 116 ? 11.195 -4.437 -2.644 1.00 94.75 116 ARG A CA 1
ATOM 942 C C . ARG A 1 116 ? 9.823 -4.832 -2.111 1.00 94.75 116 ARG A C 1
ATOM 944 O O . ARG A 1 116 ? 9.711 -5.186 -0.942 1.00 94.75 116 ARG A O 1
ATOM 951 N N . PHE A 1 117 ? 8.794 -4.805 -2.953 1.00 94.25 117 PHE A N 1
ATOM 952 C CA . PHE A 1 117 ? 7.448 -5.198 -2.551 1.00 94.25 117 PHE A CA 1
ATOM 953 C C . PHE A 1 117 ? 7.370 -6.688 -2.188 1.00 94.25 117 PHE A C 1
ATOM 955 O O . PHE A 1 117 ? 6.816 -7.035 -1.151 1.00 94.25 117 PHE A O 1
ATOM 962 N N . ASN A 1 118 ? 7.998 -7.572 -2.967 1.00 95.62 118 ASN A N 1
ATOM 963 C CA . ASN A 1 118 ? 8.066 -8.998 -2.643 1.00 95.62 118 ASN A CA 1
ATOM 964 C C . ASN A 1 118 ? 8.827 -9.254 -1.333 1.00 95.62 118 ASN A C 1
ATOM 966 O O . ASN A 1 118 ? 8.418 -10.108 -0.548 1.00 95.62 118 ASN A O 1
ATOM 970 N N . ALA A 1 119 ? 9.909 -8.512 -1.076 1.00 96.25 119 ALA A N 1
ATOM 971 C CA . ALA A 1 119 ? 10.636 -8.585 0.189 1.00 96.25 119 ALA A CA 1
ATOM 972 C C . ALA A 1 119 ? 9.768 -8.122 1.372 1.00 96.25 119 ALA A C 1
ATOM 974 O O . ALA A 1 119 ? 9.732 -8.801 2.397 1.00 96.25 119 ALA A O 1
ATOM 975 N N . LEU A 1 120 ? 9.015 -7.028 1.208 1.00 94.44 120 LEU A N 1
ATOM 976 C CA . LEU A 1 120 ? 8.051 -6.548 2.200 1.00 94.44 120 LEU A CA 1
ATOM 977 C C . LEU A 1 120 ? 6.954 -7.584 2.469 1.00 94.44 120 LEU A C 1
ATOM 979 O O . LEU A 1 120 ? 6.695 -7.904 3.625 1.00 94.44 120 LEU A O 1
ATOM 983 N N . MET A 1 121 ? 6.355 -8.157 1.423 1.00 95.19 121 MET A N 1
ATOM 984 C CA . MET A 1 121 ? 5.342 -9.205 1.570 1.00 95.19 121 MET A CA 1
ATOM 985 C C . MET A 1 121 ? 5.908 -10.428 2.283 1.00 95.19 121 MET A C 1
ATOM 987 O O . MET A 1 121 ? 5.288 -10.938 3.209 1.00 95.19 121 MET A O 1
ATOM 991 N N . LYS A 1 122 ? 7.118 -10.870 1.921 1.00 96.69 122 LYS A N 1
ATOM 992 C CA . LYS A 1 122 ? 7.790 -11.968 2.620 1.00 96.69 122 LYS A CA 1
ATOM 993 C C . LYS A 1 122 ? 8.012 -11.636 4.097 1.00 96.69 122 LYS A C 1
ATOM 995 O O . LYS A 1 122 ? 7.808 -12.507 4.935 1.00 96.69 122 LYS A O 1
ATOM 1000 N N . PHE A 1 123 ? 8.415 -10.413 4.427 1.00 95.56 123 PHE A N 1
ATOM 1001 C CA . PHE A 1 123 ? 8.569 -9.981 5.816 1.00 95.56 123 PHE A CA 1
ATOM 1002 C C . PHE A 1 123 ? 7.231 -10.012 6.568 1.00 95.56 123 PHE A C 1
ATOM 1004 O O . PHE A 1 123 ? 7.147 -10.636 7.620 1.00 95.56 123 PHE A O 1
ATOM 1011 N N . MET A 1 124 ? 6.177 -9.423 5.997 1.00 94.50 124 MET A N 1
ATOM 1012 C CA . MET A 1 124 ? 4.839 -9.390 6.595 1.00 94.50 124 MET A CA 1
ATOM 1013 C C . MET A 1 124 ? 4.246 -10.787 6.813 1.00 94.50 124 MET A C 1
ATOM 1015 O O . MET A 1 124 ? 3.677 -11.056 7.863 1.00 94.50 124 MET A O 1
ATOM 1019 N N . LEU A 1 125 ? 4.389 -11.690 5.839 1.00 95.00 125 LEU A N 1
ATOM 1020 C CA . LEU A 1 125 ? 3.826 -13.042 5.913 1.00 95.00 125 LEU A CA 1
ATOM 1021 C C . LEU A 1 125 ? 4.565 -13.955 6.898 1.00 95.00 125 LEU A C 1
ATOM 1023 O O . LEU A 1 125 ? 3.979 -14.921 7.377 1.00 95.00 125 LEU A O 1
ATOM 1027 N N . ASN A 1 126 ? 5.834 -13.663 7.194 1.00 95.50 126 ASN A N 1
ATOM 1028 C CA . ASN A 1 126 ? 6.638 -14.433 8.147 1.00 95.50 126 ASN A CA 1
ATOM 1029 C C . ASN A 1 126 ? 6.693 -13.795 9.543 1.00 95.50 126 ASN A C 1
ATOM 1031 O O . ASN A 1 126 ? 7.320 -14.360 10.437 1.00 95.50 126 ASN A O 1
ATOM 1035 N N . ASN A 1 127 ? 6.077 -12.627 9.738 1.00 92.88 127 ASN A N 1
ATOM 1036 C CA . ASN A 1 127 ? 6.110 -11.907 11.002 1.00 92.88 127 ASN A CA 1
ATOM 1037 C C . ASN A 1 127 ? 4.696 -11.544 11.472 1.00 92.88 127 ASN A C 1
ATOM 1039 O O . ASN A 1 127 ? 4.114 -10.540 11.064 1.00 92.88 127 ASN A O 1
ATOM 1043 N N . ASN A 1 128 ? 4.185 -12.343 12.407 1.00 91.88 128 ASN A N 1
ATOM 1044 C CA . ASN A 1 128 ? 2.838 -12.193 12.959 1.00 91.88 128 ASN A CA 1
ATOM 1045 C C . ASN A 1 128 ? 2.661 -10.924 13.808 1.00 91.88 128 ASN A C 1
ATOM 1047 O O . ASN A 1 128 ? 1.543 -10.602 14.185 1.00 91.88 128 ASN A O 1
ATOM 1051 N N . GLN A 1 129 ? 3.731 -10.197 14.136 1.00 87.94 129 GLN A N 1
ATOM 1052 C CA . GLN A 1 129 ? 3.626 -8.985 14.951 1.00 87.94 129 GLN A CA 1
ATOM 1053 C C . GLN A 1 129 ? 3.258 -7.747 14.127 1.00 87.94 129 GLN A C 1
ATOM 1055 O O . GLN A 1 129 ? 2.760 -6.780 14.692 1.00 87.94 129 GLN A O 1
ATOM 1060 N N . VAL A 1 130 ? 3.463 -7.767 12.802 1.00 88.31 130 VAL A N 1
ATOM 1061 C CA . VAL A 1 130 ? 3.290 -6.570 11.956 1.00 88.31 130 VAL A CA 1
ATOM 1062 C C . VAL A 1 130 ? 1.850 -6.056 11.976 1.00 88.31 130 VAL A C 1
ATOM 1064 O O . VAL A 1 130 ? 1.633 -4.849 11.998 1.00 88.31 130 VAL A O 1
ATOM 1067 N N . LEU A 1 131 ? 0.872 -6.964 11.984 1.00 91.75 131 LEU A N 1
ATOM 1068 C CA . LEU A 1 131 ? -0.558 -6.641 12.014 1.00 91.75 131 LEU A CA 1
ATOM 1069 C C . LEU A 1 131 ? -1.259 -7.307 13.208 1.00 91.75 131 LEU A C 1
ATOM 1071 O O . LEU A 1 131 ? -2.396 -7.752 13.090 1.00 91.75 131 LEU A O 1
ATOM 1075 N N . ASN A 1 132 ? -0.561 -7.410 14.345 1.00 90.00 132 ASN A N 1
ATOM 1076 C CA . ASN A 1 132 ? -0.972 -8.089 15.587 1.00 90.00 132 ASN A CA 1
ATOM 1077 C C . ASN A 1 132 ? -1.215 -9.605 15.513 1.00 90.00 132 ASN A C 1
ATOM 1079 O O . ASN A 1 132 ? -1.266 -10.240 16.564 1.00 90.00 132 ASN A O 1
ATOM 1083 N N . ASN A 1 133 ? -1.379 -10.193 14.328 1.00 94.62 133 ASN A N 1
ATOM 1084 C CA . ASN A 1 133 ? -1.398 -11.641 14.152 1.00 94.62 133 ASN A CA 1
ATOM 1085 C C . ASN A 1 133 ? -0.990 -12.049 12.723 1.00 94.62 133 ASN A C 1
ATOM 1087 O O . ASN A 1 133 ? -0.669 -11.214 11.872 1.00 94.62 133 ASN A O 1
ATOM 1091 N N . ARG A 1 134 ? -1.017 -13.357 12.452 1.00 96.06 134 ARG A N 1
ATOM 1092 C CA . ARG A 1 134 ? -0.790 -13.945 11.132 1.00 96.06 134 ARG A CA 1
ATOM 1093 C C . ARG A 1 134 ? -1.784 -13.399 10.100 1.00 96.06 134 ARG A C 1
ATOM 1095 O O . ARG A 1 134 ? -2.993 -13.361 10.327 1.00 96.06 134 ARG A O 1
ATOM 1102 N N . ILE A 1 135 ? -1.269 -13.057 8.921 1.00 96.50 135 ILE A N 1
ATOM 1103 C CA . ILE A 1 135 ? -2.089 -12.761 7.741 1.00 96.50 135 ILE A CA 1
ATOM 1104 C C . ILE A 1 135 ? -2.672 -14.082 7.225 1.00 96.50 135 ILE A C 1
ATOM 1106 O O . ILE A 1 135 ? -1.934 -14.961 6.774 1.00 96.50 135 ILE A O 1
ATOM 1110 N N . LYS A 1 136 ? -3.996 -14.220 7.310 1.00 96.19 136 LYS A N 1
ATOM 1111 C CA . LYS A 1 136 ? -4.756 -15.383 6.840 1.00 96.19 136 LYS A CA 1
ATOM 1112 C C . LYS A 1 136 ? -4.788 -15.441 5.316 1.00 96.19 136 LYS A C 1
ATOM 1114 O O . LYS A 1 136 ? -4.534 -16.492 4.741 1.00 96.19 136 LYS A O 1
ATOM 1119 N N . ASP A 1 137 ? -5.106 -14.315 4.687 1.00 97.00 137 ASP A N 1
ATOM 1120 C CA . ASP A 1 137 ? -5.110 -14.152 3.234 1.00 97.00 137 ASP A CA 1
ATOM 1121 C C . ASP A 1 137 ? -4.920 -12.669 2.878 1.00 97.00 137 ASP A C 1
ATOM 1123 O O . ASP A 1 137 ? -5.031 -11.786 3.737 1.00 97.00 137 ASP A O 1
ATOM 1127 N N . TYR A 1 138 ? -4.622 -12.379 1.617 1.00 96.94 138 TYR A N 1
ATOM 1128 C CA . TYR A 1 138 ? -4.457 -11.029 1.102 1.00 96.94 138 TYR A CA 1
ATOM 1129 C C . TYR A 1 138 ? -4.789 -10.955 -0.389 1.00 96.94 138 TYR A C 1
ATOM 1131 O O . TYR A 1 138 ? -4.708 -11.931 -1.133 1.00 96.94 138 TYR A O 1
ATOM 1139 N N . TRP A 1 139 ? -5.101 -9.752 -0.855 1.00 96.75 139 TRP A N 1
ATOM 1140 C CA . TRP A 1 139 ? -5.253 -9.453 -2.274 1.00 96.75 139 TRP A CA 1
ATOM 1141 C C . TRP A 1 139 ? -4.662 -8.086 -2.563 1.00 96.75 139 TRP A C 1
ATOM 1143 O O . TRP A 1 139 ? -4.864 -7.155 -1.789 1.00 96.75 139 TRP A O 1
ATOM 1153 N N . TRP A 1 140 ? -3.945 -7.931 -3.672 1.00 95.06 140 TRP A N 1
ATOM 1154 C CA . TRP A 1 140 ? -3.382 -6.638 -4.043 1.00 95.06 140 TRP A CA 1
ATOM 1155 C C . TRP A 1 140 ? -3.365 -6.415 -5.546 1.00 95.06 140 TRP A C 1
ATOM 1157 O O . TRP A 1 140 ? -3.345 -7.346 -6.352 1.00 95.06 140 TRP A O 1
ATOM 1167 N N . LYS A 1 141 ? -3.308 -5.140 -5.918 1.00 91.88 141 LYS A N 1
ATOM 1168 C CA . LYS A 1 141 ? -3.064 -4.688 -7.283 1.00 91.88 141 LYS A CA 1
ATOM 1169 C C . LYS A 1 141 ? -2.035 -3.568 -7.306 1.00 91.88 141 LYS A C 1
ATOM 1171 O O . LYS A 1 141 ? -1.879 -2.843 -6.326 1.00 91.88 141 LYS A O 1
ATOM 1176 N N . ILE A 1 142 ? -1.380 -3.407 -8.454 1.00 89.19 142 ILE A N 1
ATOM 1177 C CA . ILE A 1 142 ? -0.565 -2.226 -8.740 1.00 89.19 142 ILE A CA 1
ATOM 1178 C C . ILE A 1 142 ? -1.391 -1.237 -9.549 1.00 89.19 142 ILE A C 1
ATOM 1180 O O . ILE A 1 142 ? -2.032 -1.606 -10.533 1.00 89.19 142 ILE A O 1
ATOM 1184 N N . GLU A 1 143 ? -1.342 0.018 -9.132 1.00 85.19 143 GLU A N 1
ATOM 1185 C CA . GLU A 1 143 ? -1.910 1.157 -9.828 1.00 85.19 143 GLU A CA 1
ATOM 1186 C C . GLU A 1 143 ? -0.789 2.132 -10.183 1.00 85.19 143 GLU A C 1
ATOM 1188 O O . GLU A 1 143 ? -0.030 2.576 -9.321 1.00 85.19 143 GLU A O 1
ATOM 1193 N N . PHE A 1 144 ? -0.673 2.458 -11.468 1.00 76.81 144 PHE A N 1
ATOM 1194 C CA . PHE A 1 144 ? 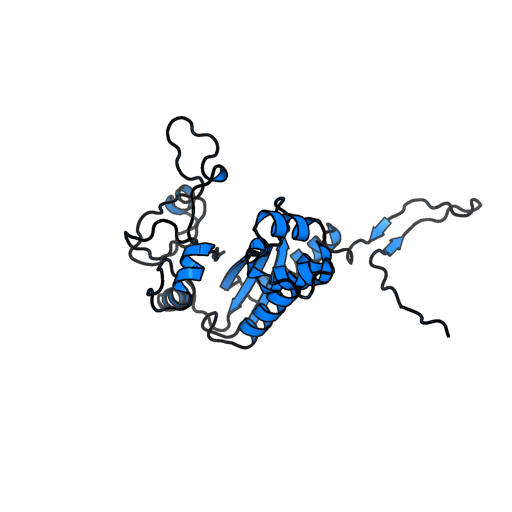0.176 3.553 -11.914 1.00 76.81 144 PHE A CA 1
ATOM 1195 C C . PHE A 1 144 ? -0.673 4.813 -11.884 1.00 76.81 144 PHE A C 1
ATOM 1197 O O . PHE A 1 144 ? -1.555 4.997 -12.722 1.00 76.81 144 PHE A O 1
ATOM 1204 N N . GLN A 1 145 ? -0.427 5.679 -10.905 1.00 63.78 145 GLN A N 1
ATOM 1205 C CA . GLN A 1 145 ? -0.970 7.028 -10.979 1.00 63.78 145 GLN A CA 1
ATOM 1206 C C . GLN A 1 145 ? -0.332 7.719 -12.196 1.00 63.78 145 GLN A C 1
ATOM 1208 O O . GLN A 1 145 ? 0.805 7.404 -12.554 1.00 63.78 145 GLN A O 1
ATOM 1213 N N . ASN A 1 146 ? -1.006 8.699 -12.809 1.00 56.97 146 ASN A N 1
ATOM 1214 C CA . ASN A 1 146 ? -0.497 9.515 -13.937 1.00 56.97 146 ASN A CA 1
ATOM 1215 C C . ASN A 1 146 ? 0.832 10.273 -13.653 1.00 56.97 146 ASN A C 1
ATOM 1217 O O . ASN A 1 146 ? 1.213 11.171 -14.394 1.00 56.97 146 ASN A O 1
ATOM 1221 N N . ARG A 1 147 ? 1.519 9.950 -12.555 1.00 60.81 147 ARG A N 1
ATOM 1222 C CA . ARG A 1 147 ? 2.778 10.506 -12.061 1.00 60.81 147 ARG A CA 1
ATOM 1223 C C . ARG A 1 147 ? 3.958 9.531 -12.196 1.00 60.81 147 ARG A C 1
ATOM 1225 O O . ARG A 1 147 ? 5.030 9.825 -11.689 1.00 60.81 147 ARG A O 1
ATOM 1232 N N . GLY A 1 148 ? 3.765 8.383 -12.849 1.00 66.81 148 GLY A N 1
ATOM 1233 C CA . GLY A 1 148 ? 4.840 7.474 -13.269 1.00 66.81 148 GLY A CA 1
ATOM 1234 C C . GLY A 1 148 ? 5.235 6.399 -12.252 1.00 66.81 148 GLY A C 1
ATOM 1235 O O . GLY A 1 148 ? 5.527 5.274 -12.653 1.00 66.81 148 GLY A O 1
ATOM 1236 N N . SER A 1 149 ? 5.182 6.688 -10.951 1.00 79.06 149 SER A N 1
ATOM 1237 C CA . SER A 1 149 ? 5.577 5.717 -9.925 1.00 79.06 149 SER A CA 1
ATOM 1238 C C . SER A 1 149 ? 4.441 4.741 -9.559 1.00 79.06 149 SER A C 1
ATOM 1240 O O . SER A 1 149 ? 3.275 5.143 -9.466 1.00 79.06 149 SER A O 1
ATOM 1242 N N . PRO A 1 150 ? 4.747 3.451 -9.332 1.00 84.69 150 PRO A N 1
ATOM 1243 C CA . PRO A 1 150 ? 3.746 2.451 -8.976 1.00 84.69 150 PRO A CA 1
ATOM 1244 C C . PRO A 1 150 ? 3.273 2.599 -7.523 1.00 84.69 150 PRO A C 1
ATOM 1246 O O . PRO A 1 150 ? 4.063 2.844 -6.608 1.00 84.69 150 PRO A O 1
ATOM 1249 N N . HIS A 1 151 ? 1.981 2.364 -7.310 1.00 87.81 151 HIS A N 1
ATOM 1250 C CA . HIS A 1 151 ? 1.365 2.200 -5.998 1.00 87.81 151 HIS A CA 1
ATOM 1251 C C . HIS A 1 151 ? 0.807 0.791 -5.870 1.00 87.81 151 HIS A C 1
ATOM 1253 O O . HIS A 1 151 ? 0.259 0.252 -6.828 1.00 87.81 151 HIS A O 1
ATOM 1259 N N . VAL A 1 152 ? 0.912 0.200 -4.686 1.00 91.62 152 VAL A N 1
ATOM 1260 C CA . VAL A 1 152 ? 0.196 -1.034 -4.362 1.00 91.62 152 VAL A CA 1
ATOM 1261 C C . VAL A 1 152 ? -1.011 -0.681 -3.518 1.00 91.62 152 VAL A C 1
ATOM 1263 O O . VAL A 1 152 ? -0.857 -0.040 -2.484 1.00 91.62 152 VAL A O 1
ATOM 1266 N N . HIS A 1 153 ? -2.182 -1.151 -3.934 1.00 92.44 153 HIS A N 1
ATOM 1267 C CA . HIS A 1 153 ? -3.382 -1.197 -3.105 1.00 92.44 153 HIS A CA 1
ATOM 1268 C C . HIS A 1 153 ? -3.623 -2.642 -2.698 1.00 92.44 153 HIS A C 1
ATOM 1270 O O . HIS A 1 153 ? -3.691 -3.516 -3.564 1.00 92.44 153 HIS A O 1
ATOM 1276 N N . MET A 1 154 ? -3.733 -2.888 -1.400 1.00 94.00 154 MET A N 1
ATOM 1277 C CA . MET A 1 154 ? -3.814 -4.224 -0.833 1.00 94.00 154 MET A CA 1
ATOM 1278 C C . MET A 1 154 ? -4.904 -4.296 0.226 1.00 94.00 154 MET A C 1
ATOM 1280 O O . MET A 1 154 ? -5.050 -3.385 1.028 1.00 94.00 154 MET A O 1
ATOM 1284 N N . VAL A 1 155 ? -5.628 -5.403 0.258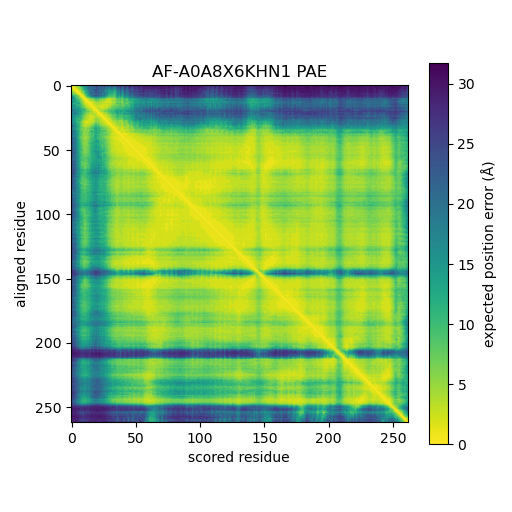 1.00 96.06 155 VAL A N 1
ATOM 1285 C CA . VAL A 1 155 ? -6.465 -5.806 1.385 1.00 96.06 155 VAL A CA 1
ATOM 1286 C C . VAL A 1 155 ? -5.856 -7.031 2.050 1.00 96.06 1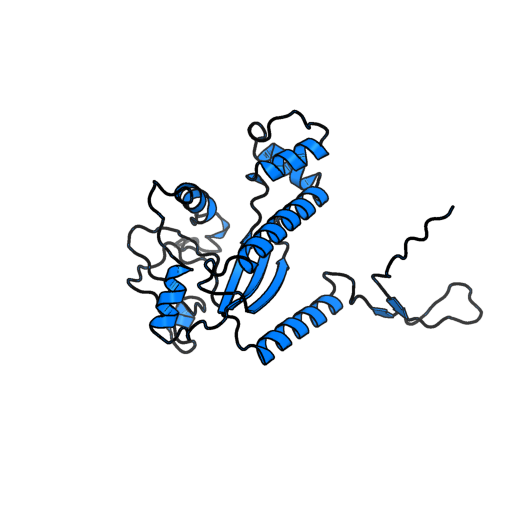55 VAL A C 1
ATOM 1288 O O . VAL A 1 155 ? -5.254 -7.872 1.379 1.00 96.06 155 VAL A O 1
ATOM 1291 N N . VAL A 1 156 ? -6.000 -7.126 3.366 1.00 96.38 156 VAL A N 1
ATOM 1292 C CA . VAL A 1 156 ? -5.495 -8.248 4.166 1.00 96.38 156 VAL A CA 1
ATOM 1293 C C . VAL A 1 156 ? -6.549 -8.710 5.162 1.00 96.38 156 VAL A C 1
ATOM 1295 O O . VAL A 1 156 ? -7.252 -7.893 5.756 1.00 96.38 156 VAL A O 1
ATOM 1298 N N . TRP A 1 157 ? -6.622 -10.021 5.372 1.00 97.25 157 TRP A N 1
ATOM 1299 C CA . TRP A 1 157 ? -7.397 -10.653 6.436 1.00 97.25 157 TRP A CA 1
ATOM 1300 C C . TRP A 1 157 ? -6.431 -11.145 7.506 1.00 97.25 157 TRP A C 1
ATOM 1302 O O . TRP A 1 157 ? -5.530 -11.930 7.209 1.00 97.25 157 TRP A O 1
ATOM 1312 N N . VAL A 1 158 ? -6.607 -10.692 8.742 1.00 96.50 158 VAL A N 1
ATOM 1313 C CA . VAL A 1 158 ? -5.777 -11.093 9.884 1.00 96.50 158 VAL A CA 1
ATOM 1314 C C . VAL A 1 158 ? -6.522 -12.133 10.710 1.00 96.50 158 VAL A C 1
ATOM 1316 O O . VAL A 1 158 ? -7.709 -11.990 11.000 1.00 96.50 158 VAL A O 1
ATOM 1319 N N . GLU A 1 159 ? -5.831 -13.210 11.068 1.00 95.44 159 GLU A N 1
ATOM 1320 C CA . GLU A 1 159 ? -6.408 -14.295 11.853 1.00 95.44 159 GLU A CA 1
ATOM 1321 C C . GLU A 1 159 ? -6.768 -13.825 13.270 1.00 95.44 159 GLU A C 1
ATOM 1323 O O . GLU A 1 159 ? -5.946 -13.233 13.967 1.00 95.44 159 GLU A O 1
ATOM 1328 N N . GLY A 1 160 ? -8.005 -14.082 13.703 1.00 93.25 160 GLY A N 1
ATOM 1329 C CA . GLY A 1 160 ? -8.452 -13.784 15.067 1.00 93.25 160 GLY A CA 1
ATOM 1330 C C . GLY A 1 160 ? -8.497 -12.296 15.437 1.00 93.25 160 GLY A C 1
ATOM 1331 O O . GLY A 1 160 ? -8.496 -11.985 16.624 1.00 93.25 160 GLY A O 1
ATOM 1332 N N . HIS A 1 161 ? -8.521 -11.375 14.466 1.00 94.56 161 HIS A N 1
ATOM 1333 C CA . HIS A 1 161 ? -8.743 -9.960 14.773 1.00 94.56 161 HIS A CA 1
ATOM 1334 C C . HIS A 1 161 ? -10.159 -9.771 15.341 1.00 94.56 161 HIS A C 1
ATOM 1336 O O . HIS A 1 161 ? -11.134 -10.258 14.762 1.00 94.56 161 HIS A O 1
ATOM 1342 N N . ALA A 1 162 ? -10.276 -9.072 16.469 1.00 94.50 162 ALA A N 1
ATOM 1343 C CA . ALA A 1 162 ? -11.560 -8.785 17.099 1.00 94.50 162 ALA A CA 1
ATOM 1344 C C . ALA A 1 162 ? -12.371 -7.788 16.249 1.00 94.50 162 ALA A C 1
ATOM 1346 O O . ALA A 1 162 ? -11.809 -7.053 15.436 1.00 94.50 162 ALA A O 1
ATOM 1347 N N . SER A 1 163 ? -13.698 -7.752 16.405 1.00 92.19 163 SER A N 1
ATOM 1348 C CA . SER A 1 163 ? -14.505 -6.756 15.683 1.00 92.19 163 SER A CA 1
ATOM 1349 C C . SER A 1 163 ? -14.048 -5.341 16.042 1.00 92.19 163 SER A C 1
ATOM 1351 O O . SER A 1 163 ? -13.798 -5.051 17.208 1.00 92.19 163 SER A O 1
ATOM 1353 N N . PHE A 1 164 ? -13.982 -4.438 15.062 1.00 90.75 164 PHE A N 1
ATOM 1354 C CA . PHE A 1 164 ? -13.649 -3.034 15.318 1.00 90.75 164 PHE A CA 1
ATOM 1355 C C . PHE 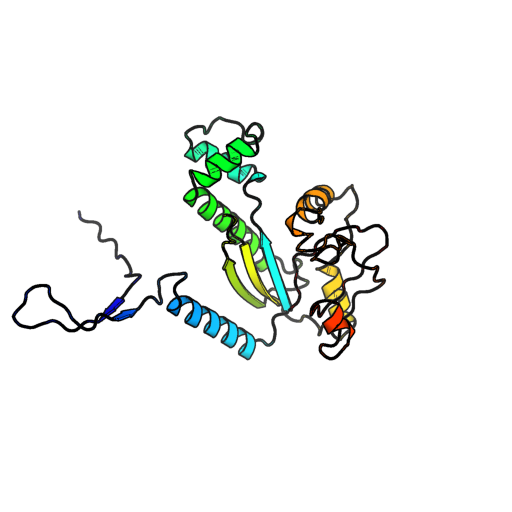A 1 164 ? -14.704 -2.307 16.174 1.00 90.75 164 PHE A C 1
ATOM 1357 O O . PHE A 1 164 ? -14.419 -1.228 16.686 1.00 90.75 164 PHE A O 1
ATOM 1364 N N . ASP A 1 165 ? -15.888 -2.899 16.364 1.00 88.88 165 ASP A N 1
ATOM 1365 C CA . ASP A 1 165 ? -16.919 -2.404 17.285 1.00 88.88 165 ASP A CA 1
ATOM 1366 C C . ASP A 1 165 ? -16.640 -2.759 18.760 1.00 88.88 165 ASP A C 1
ATOM 1368 O O . ASP A 1 165 ? -17.363 -2.308 19.648 1.00 88.88 165 ASP A O 1
ATOM 1372 N N . THR A 1 166 ? -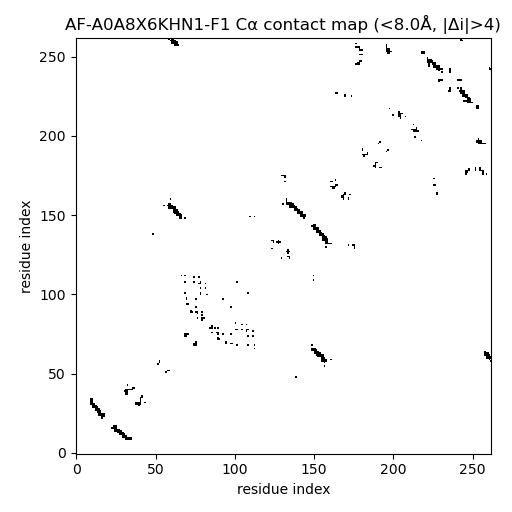15.624 -3.583 19.050 1.00 93.56 166 THR A N 1
ATOM 1373 C CA . THR A 1 166 ? -15.236 -3.940 20.423 1.00 93.56 166 THR A CA 1
ATOM 1374 C C . THR A 1 166 ? -14.007 -3.162 20.879 1.00 93.56 166 THR A C 1
ATOM 1376 O O . THR A 1 166 ? -13.156 -2.762 20.083 1.00 93.56 166 THR A O 1
ATOM 1379 N N . GLU A 1 167 ? -13.873 -2.994 22.196 1.00 93.81 167 GLU A N 1
ATOM 1380 C CA . GLU A 1 167 ? -12.694 -2.357 22.791 1.00 93.81 167 GLU A CA 1
ATOM 1381 C C . GLU A 1 167 ? -11.398 -3.089 22.405 1.00 93.81 167 GLU A C 1
ATOM 1383 O O . GLU A 1 167 ? -10.404 -2.453 22.058 1.00 93.81 167 GLU A O 1
ATOM 1388 N N . GLU A 1 168 ? -11.423 -4.424 22.373 1.00 94.94 168 GLU A N 1
ATOM 1389 C CA . GLU A 1 168 ? -10.284 -5.240 21.944 1.00 94.94 168 GLU A CA 1
ATOM 1390 C C . GLU A 1 168 ? -9.879 -4.951 20.489 1.00 94.94 168 GLU A C 1
ATOM 1392 O O . GLU A 1 168 ? -8.692 -4.765 20.209 1.00 94.94 168 GLU A O 1
ATOM 1397 N N . GLY A 1 169 ? -10.841 -4.854 19.563 1.00 93.56 169 GLY A N 1
ATOM 1398 C CA . GLY A 1 169 ? -10.554 -4.547 18.160 1.00 93.56 169 GLY A CA 1
ATOM 1399 C C . GLY A 1 169 ? -9.973 -3.146 17.978 1.00 93.56 169 GLY A C 1
ATOM 1400 O O . GLY A 1 169 ? -9.036 -2.958 17.199 1.00 93.56 169 GLY A O 1
ATOM 1401 N N . LEU A 1 170 ? -10.451 -2.164 18.748 1.00 92.69 170 LEU A N 1
ATOM 1402 C CA . LEU A 1 170 ? -9.880 -0.813 18.765 1.00 92.69 170 LEU A CA 1
ATOM 1403 C C . LEU A 1 170 ? -8.469 -0.786 19.374 1.00 92.69 170 LEU A C 1
ATOM 1405 O O . LEU A 1 170 ? -7.593 -0.076 18.874 1.00 92.69 170 LEU A O 1
ATOM 1409 N N . GLN A 1 171 ? -8.206 -1.577 20.417 1.00 92.94 171 GLN A N 1
ATOM 1410 C CA . GLN A 1 171 ? -6.865 -1.725 20.990 1.00 92.94 171 GLN A CA 1
ATOM 1411 C C . GLN A 1 171 ? -5.892 -2.374 19.996 1.00 92.94 171 GLN A C 1
ATOM 1413 O O . GLN A 1 171 ? -4.753 -1.919 19.873 1.00 92.94 171 GLN A O 1
ATOM 1418 N N . GLN A 1 172 ? -6.326 -3.402 19.260 1.00 92.94 172 GLN A N 1
ATOM 1419 C CA . GLN A 1 172 ? -5.551 -4.003 18.170 1.00 92.94 172 GLN A CA 1
ATOM 1420 C C . GLN A 1 172 ? -5.275 -2.965 17.072 1.00 92.94 172 GLN A C 1
ATOM 1422 O O . GLN A 1 172 ? -4.123 -2.777 16.674 1.00 92.94 172 GLN A O 1
ATOM 1427 N N . LEU A 1 173 ? -6.290 -2.211 16.647 1.00 91.44 173 LEU A N 1
ATOM 1428 C CA . LEU A 1 173 ? -6.130 -1.153 15.654 1.00 91.44 173 LEU A CA 1
ATOM 1429 C C . LEU A 1 173 ? -5.084 -0.106 16.069 1.00 91.44 173 LEU A C 1
ATOM 1431 O O . LEU A 1 173 ? -4.202 0.218 15.277 1.00 91.44 173 LEU A O 1
ATOM 1435 N N . ASN A 1 174 ? -5.139 0.383 17.309 1.00 90.44 174 ASN A N 1
ATOM 1436 C CA . ASN A 1 174 ? -4.213 1.402 17.815 1.00 90.44 174 ASN A CA 1
ATOM 1437 C C . ASN A 1 174 ? -2.750 0.928 17.883 1.00 90.44 174 ASN A C 1
ATOM 1439 O O . ASN A 1 174 ? -1.842 1.756 17.857 1.00 90.44 174 ASN A O 1
ATOM 1443 N N . LYS A 1 175 ? -2.499 -0.387 17.946 1.00 89.94 175 LYS A N 1
ATOM 1444 C CA . LYS A 1 175 ? -1.138 -0.951 17.862 1.00 89.94 175 LYS A CA 1
ATOM 14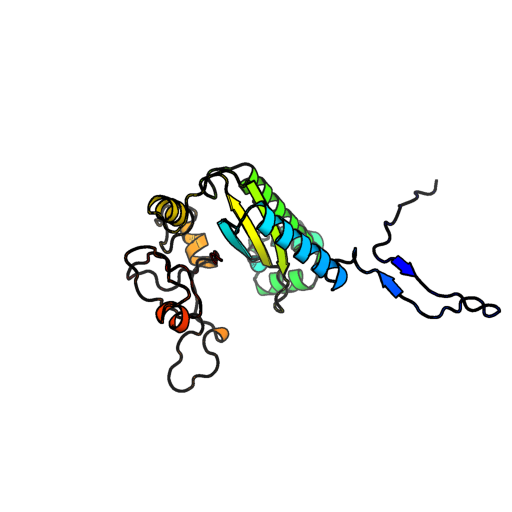45 C C . LYS A 1 175 ? -0.566 -0.903 16.444 1.00 89.94 175 LYS A C 1
ATOM 1447 O O . LYS A 1 175 ? 0.649 -0.864 16.284 1.00 89.94 175 LYS A O 1
ATOM 1452 N N . VAL A 1 176 ? -1.428 -0.908 15.426 1.00 89.25 176 VAL A N 1
ATOM 1453 C CA . VAL A 1 176 ? -1.039 -0.955 14.005 1.00 89.25 176 VAL A CA 1
ATOM 1454 C C . VAL A 1 176 ? -1.079 0.431 13.365 1.00 89.25 176 VAL A C 1
ATOM 1456 O O . VAL A 1 176 ? -0.211 0.773 12.565 1.00 89.25 176 VAL A O 1
ATOM 1459 N N . CYS A 1 177 ? -2.081 1.240 13.706 1.00 87.94 177 CYS A N 1
ATOM 1460 C CA . CYS A 1 177 ? -2.295 2.575 13.160 1.00 87.94 177 CYS A CA 1
ATOM 1461 C C . CYS A 1 177 ? -2.156 3.624 14.265 1.00 87.94 177 CYS A C 1
ATOM 1463 O O . CYS A 1 177 ? -2.935 3.632 15.214 1.00 87.94 177 CYS A O 1
ATOM 1465 N N . SER A 1 178 ? -1.211 4.551 14.106 1.00 85.44 178 SER A N 1
ATOM 1466 C CA . SER A 1 178 ? -0.990 5.646 15.054 1.00 85.44 178 SER A CA 1
ATOM 1467 C C . SER A 1 178 ? -0.841 6.979 14.334 1.00 85.44 178 SER A C 1
ATOM 1469 O O . SER A 1 178 ? -0.184 7.055 13.294 1.00 85.44 178 SER A O 1
ATOM 1471 N N . CYS A 1 179 ? -1.466 8.031 14.880 1.00 85.44 179 CYS A N 1
ATOM 1472 C CA . CYS A 1 179 ? -1.250 9.408 14.431 1.00 85.44 179 CYS A CA 1
ATOM 1473 C C . CYS A 1 179 ? -0.038 10.067 15.113 1.00 85.44 179 CYS A C 1
ATOM 1475 O O . CYS A 1 179 ? 0.211 11.243 14.857 1.00 85.44 179 CYS A O 1
ATOM 1477 N N . GLU A 1 180 ? 0.690 9.346 15.968 1.00 83.56 180 GLU A N 1
ATOM 1478 C CA . GLU A 1 180 ? 1.776 9.873 16.793 1.00 83.56 180 GLU A CA 1
ATOM 1479 C C . GLU A 1 180 ? 3.150 9.681 16.149 1.00 83.56 180 GLU A C 1
ATOM 1481 O O . GLU A 1 180 ? 3.463 8.635 15.578 1.00 83.56 180 GLU A O 1
ATOM 1486 N N . LEU A 1 181 ? 3.984 10.718 16.245 1.00 84.81 181 LEU A N 1
ATOM 1487 C CA . LEU A 1 181 ? 5.381 10.629 15.845 1.00 84.81 181 LEU A CA 1
ATOM 1488 C C . LEU A 1 181 ? 6.140 9.859 16.937 1.00 84.81 181 LEU A C 1
ATOM 1490 O O . LEU A 1 181 ? 6.003 10.211 18.112 1.00 84.81 181 LEU A O 1
ATOM 1494 N N . PRO A 1 182 ? 6.936 8.830 16.594 1.00 87.00 182 PRO A N 1
ATOM 1495 C CA . PRO A 1 182 ? 7.720 8.126 17.598 1.00 87.00 182 PRO A CA 1
ATOM 1496 C C . PRO A 1 182 ? 8.771 9.067 18.215 1.00 87.00 182 PRO A C 1
ATOM 1498 O O . PRO A 1 182 ? 9.068 10.117 17.638 1.00 87.00 182 PRO A O 1
ATOM 1501 N N . PRO A 1 183 ? 9.370 8.707 19.362 1.00 89.25 183 PRO A N 1
ATOM 1502 C CA . PRO A 1 183 ? 10.450 9.486 19.968 1.00 89.25 183 PRO A CA 1
ATOM 1503 C C . PRO A 1 183 ? 11.599 9.746 18.986 1.00 89.25 183 PRO A C 1
ATOM 1505 O O . PRO A 1 183 ? 11.859 8.917 18.118 1.00 89.25 183 PRO A O 1
ATOM 1508 N N . GLU A 1 184 ? 12.321 10.858 19.149 1.00 90.94 184 GLU A N 1
ATOM 1509 C CA . GLU A 1 184 ? 13.484 11.206 18.303 1.00 90.94 184 GLU A CA 1
ATOM 1510 C C . GLU A 1 184 ? 14.595 10.144 18.332 1.00 90.94 184 GLU A C 1
ATOM 1512 O O . GLU A 1 184 ? 15.374 10.033 17.395 1.00 90.94 184 GLU A O 1
ATOM 1517 N N . THR A 1 185 ? 14.637 9.316 19.379 1.00 92.62 185 THR A N 1
ATOM 1518 C CA . THR A 1 185 ? 15.559 8.179 19.500 1.00 92.62 185 THR A CA 1
ATOM 1519 C C . THR A 1 185 ? 15.194 6.988 18.609 1.00 92.62 185 THR A C 1
ATOM 1521 O O . THR A 1 185 ? 15.995 6.068 18.465 1.00 92.62 185 THR A O 1
ATOM 1524 N N . SER A 1 186 ? 13.991 6.961 18.029 1.00 92.06 186 SER A N 1
ATOM 1525 C CA . SER A 1 186 ? 13.559 5.896 17.127 1.00 92.06 186 SER A CA 1
ATOM 1526 C C . SER A 1 186 ? 14.154 6.085 15.735 1.00 92.06 186 SER A C 1
ATOM 1528 O O . SER A 1 186 ? 13.996 7.140 15.123 1.00 92.06 186 SER A O 1
ATOM 1530 N N . GLU A 1 187 ? 14.700 5.013 15.162 1.00 88.88 187 GLU A N 1
ATOM 1531 C CA . GLU A 1 187 ? 15.163 4.978 13.765 1.00 88.88 187 GLU A CA 1
ATOM 1532 C C . GLU A 1 187 ? 14.054 5.325 12.748 1.00 88.88 187 GLU A C 1
ATOM 1534 O O . GLU A 1 187 ? 14.329 5.724 11.615 1.00 88.88 187 GLU A O 1
ATOM 1539 N N . LEU A 1 188 ? 12.779 5.199 13.144 1.00 87.75 188 LEU A N 1
ATOM 1540 C CA . LEU A 1 188 ? 11.628 5.527 12.303 1.00 87.75 188 LEU A CA 1
ATOM 1541 C C . LEU A 1 188 ? 11.242 7.010 12.346 1.00 87.75 188 LEU A C 1
ATOM 1543 O O . LEU A 1 188 ? 10.495 7.445 11.468 1.00 87.75 188 LEU A O 1
ATOM 1547 N N . HIS A 1 189 ? 11.727 7.790 13.320 1.00 88.69 189 HIS A N 1
ATOM 1548 C CA . HIS A 1 189 ? 11.314 9.182 13.522 1.00 88.69 189 HIS A CA 1
ATOM 1549 C C . HIS A 1 189 ? 11.509 10.021 12.258 1.00 88.69 189 HIS A C 1
ATOM 1551 O O . HIS A 1 189 ? 10.550 10.578 11.717 1.00 88.69 189 HIS A O 1
ATOM 1557 N N . ASP A 1 190 ? 12.731 10.042 11.727 1.00 89.06 190 ASP A N 1
ATOM 1558 C CA . ASP A 1 190 ? 13.064 10.826 10.538 1.00 89.06 190 ASP A CA 1
ATOM 1559 C C . ASP A 1 190 ? 12.375 10.299 9.279 1.00 89.06 190 ASP A C 1
ATOM 1561 O O . ASP A 1 190 ? 11.952 11.078 8.420 1.00 89.06 190 ASP A O 1
ATOM 1565 N N . LEU A 1 191 ? 12.206 8.978 9.167 1.00 86.69 191 LEU A N 1
ATOM 1566 C CA . LEU A 1 191 ? 11.511 8.360 8.038 1.00 86.69 191 LEU A CA 1
ATOM 1567 C C . LEU A 1 191 ? 10.032 8.754 8.004 1.00 86.69 191 LEU A C 1
ATOM 1569 O O . LEU A 1 191 ? 9.518 9.104 6.937 1.00 86.69 191 LEU A O 1
ATOM 1573 N N . ILE A 1 192 ? 9.357 8.728 9.152 1.00 86.25 192 ILE A N 1
ATOM 1574 C CA . ILE A 1 192 ? 7.950 9.116 9.283 1.00 86.25 192 ILE A CA 1
ATOM 1575 C C . ILE A 1 192 ? 7.809 10.622 9.060 1.00 86.25 192 ILE A C 1
ATOM 1577 O O . ILE A 1 192 ? 7.019 11.044 8.215 1.00 86.25 192 ILE A O 1
ATOM 1581 N N . LYS A 1 193 ? 8.644 11.435 9.713 1.00 85.62 193 LYS A N 1
ATOM 1582 C CA . LYS A 1 193 ? 8.662 12.896 9.549 1.00 85.62 193 LYS A CA 1
ATOM 1583 C C . LYS A 1 193 ? 8.884 13.314 8.093 1.00 85.62 193 LYS A C 1
ATOM 1585 O O . LYS A 1 193 ? 8.270 14.259 7.599 1.00 85.62 193 LYS A O 1
ATOM 1590 N N . LYS A 1 194 ? 9.746 12.600 7.366 1.00 84.31 194 LYS A N 1
ATOM 1591 C CA . LYS A 1 194 ? 10.047 12.894 5.961 1.00 84.31 194 LYS A CA 1
ATOM 1592 C C . LYS A 1 194 ? 8.933 12.464 5.006 1.00 84.31 194 LYS A C 1
ATOM 1594 O O . LYS A 1 194 ? 8.639 13.223 4.080 1.00 84.31 194 LYS A O 1
ATOM 1599 N N . ASN A 1 195 ? 8.364 11.270 5.200 1.00 83.62 195 ASN A N 1
ATOM 1600 C CA . ASN A 1 195 ? 7.550 10.593 4.182 1.00 83.62 195 ASN A CA 1
ATOM 1601 C C . ASN A 1 195 ? 6.049 10.516 4.503 1.00 83.62 195 ASN A C 1
ATOM 1603 O O . ASN A 1 195 ? 5.258 10.335 3.584 1.00 83.62 195 ASN A O 1
ATOM 1607 N N . GLN A 1 196 ? 5.656 10.623 5.773 1.00 85.31 196 GLN A N 1
ATOM 1608 C CA . GLN A 1 196 ? 4.271 10.444 6.232 1.00 85.31 196 GLN A CA 1
ATOM 1609 C C . GLN A 1 196 ? 3.661 11.735 6.792 1.00 85.31 196 GLN A C 1
ATOM 1611 O O . GLN A 1 196 ? 2.526 11.724 7.250 1.00 85.31 196 GLN A O 1
ATOM 1616 N N . LEU A 1 197 ? 4.376 12.865 6.738 1.00 84.19 197 LEU A N 1
ATOM 1617 C CA . LEU A 1 197 ? 3.803 14.173 7.050 1.00 84.19 197 LEU A CA 1
ATOM 1618 C C . LEU A 1 197 ? 3.237 14.848 5.799 1.00 84.19 197 LEU A C 1
ATOM 1620 O O . LEU A 1 197 ? 3.918 15.027 4.785 1.00 84.19 197 LEU A O 1
ATOM 1624 N N . HIS A 1 198 ? 1.985 15.269 5.914 1.00 84.06 198 HIS A N 1
ATOM 1625 C CA . HIS A 1 198 ? 1.257 16.089 4.970 1.00 84.06 198 HIS A CA 1
ATOM 1626 C C . HIS A 1 198 ? 1.947 17.433 4.842 1.00 84.06 198 HIS A C 1
ATOM 1628 O O . HIS A 1 198 ? 2.129 18.168 5.810 1.00 84.06 198 HIS A O 1
ATOM 1634 N N . LYS A 1 199 ? 2.301 17.762 3.607 1.00 84.12 199 LYS A N 1
ATOM 1635 C CA . LYS A 1 199 ? 2.823 19.068 3.237 1.00 84.12 199 LYS A CA 1
ATOM 1636 C C . LYS A 1 199 ? 1.832 19.676 2.274 1.00 84.12 199 LYS A C 1
ATOM 1638 O O . LYS A 1 199 ? 1.469 19.047 1.276 1.00 84.12 199 LYS A O 1
ATOM 1643 N N . HIS A 1 200 ? 1.393 20.893 2.568 1.00 85.00 200 HIS A N 1
ATOM 1644 C CA . HIS A 1 200 ? 0.515 21.597 1.653 1.00 85.00 200 HIS A CA 1
ATOM 1645 C C . HIS A 1 200 ? 1.234 21.818 0.321 1.00 85.00 200 HIS A C 1
ATOM 1647 O O . HIS A 1 200 ? 2.332 22.362 0.253 1.00 85.00 200 HIS A O 1
ATOM 1653 N N . THR A 1 201 ? 0.602 21.345 -0.746 1.00 83.25 201 THR A N 1
ATOM 1654 C CA . THR A 1 201 ? 1.032 21.544 -2.132 1.00 83.25 201 THR A CA 1
ATOM 1655 C C . THR A 1 201 ? -0.108 22.192 -2.904 1.00 83.25 201 THR A C 1
ATOM 1657 O O . THR A 1 201 ? -1.240 22.215 -2.423 1.00 83.25 201 THR A O 1
ATOM 1660 N N . HIS A 1 202 ? 0.141 22.648 -4.133 1.00 82.88 202 HIS A N 1
ATOM 1661 C CA . HIS A 1 202 ? -0.909 23.202 -5.001 1.00 82.88 202 HIS A CA 1
ATOM 1662 C C . HIS A 1 202 ? -2.135 22.271 -5.131 1.00 82.88 202 HIS A C 1
ATOM 1664 O O . HIS A 1 202 ? -3.264 22.734 -5.231 1.00 82.88 202 HIS A O 1
ATOM 1670 N N . THR A 1 203 ? -1.944 20.949 -5.045 1.00 82.06 203 THR A N 1
ATOM 1671 C CA . THR A 1 203 ? -3.045 19.970 -5.115 1.00 82.06 203 THR A CA 1
ATOM 1672 C C . THR A 1 203 ? -3.981 19.965 -3.907 1.00 82.06 203 THR A C 1
ATOM 1674 O O . THR A 1 203 ? -5.076 19.406 -3.988 1.00 82.06 203 THR A O 1
ATOM 1677 N N . CYS A 1 204 ? -3.569 20.578 -2.795 1.00 83.31 204 CYS A N 1
ATOM 1678 C CA . CYS A 1 204 ? -4.409 20.747 -1.612 1.00 83.31 204 CYS A CA 1
ATOM 1679 C C . CYS A 1 204 ? -5.521 21.766 -1.838 1.00 83.31 204 CYS A C 1
ATOM 1681 O O . CYS A 1 204 ? -6.545 21.675 -1.171 1.00 83.31 204 CYS A O 1
ATOM 1683 N N . TYR A 1 205 ? -5.326 22.703 -2.762 1.00 84.19 205 TYR A N 1
ATOM 1684 C CA . TYR A 1 205 ? -6.184 23.865 -2.940 1.00 84.19 205 TYR A CA 1
ATOM 1685 C C . TYR A 1 205 ? -6.825 23.785 -4.319 1.00 84.19 205 TYR A C 1
ATOM 1687 O O . TYR A 1 205 ? -6.340 24.344 -5.299 1.00 84.19 205 TYR A O 1
ATOM 1695 N N . LYS A 1 206 ? -7.900 23.001 -4.416 1.00 67.19 206 LYS A N 1
ATOM 1696 C CA . LYS A 1 206 ? -8.711 22.938 -5.630 1.00 67.19 206 LYS A CA 1
ATOM 1697 C C . LYS A 1 206 ? -9.866 23.928 -5.452 1.00 67.19 206 LYS A C 1
ATOM 1699 O O . LYS A 1 206 ? -10.746 23.672 -4.642 1.00 67.19 206 LYS A O 1
ATOM 1704 N N . ASN A 1 207 ? -9.857 25.021 -6.215 1.00 59.97 207 ASN A N 1
ATOM 1705 C CA . ASN A 1 207 ? -10.992 25.937 -6.410 1.00 59.97 207 ASN A CA 1
ATOM 1706 C C . ASN A 1 207 ? -11.449 26.828 -5.229 1.00 59.97 207 ASN A C 1
ATOM 1708 O O . ASN A 1 207 ? -12.648 27.066 -5.117 1.00 59.97 207 ASN A O 1
ATOM 1712 N N . SER A 1 208 ? -10.576 27.387 -4.384 1.00 56.41 208 SER A N 1
ATOM 1713 C CA . SER A 1 208 ? -11.038 28.420 -3.434 1.00 56.41 208 SER A CA 1
ATOM 1714 C C . SER A 1 208 ? -10.141 29.657 -3.390 1.00 56.41 208 SER A C 1
ATOM 1716 O O . SER A 1 208 ? -9.028 29.645 -2.873 1.00 56.41 208 SER A O 1
ATOM 1718 N N . SER A 1 209 ? -10.664 30.747 -3.953 1.00 57.41 209 SER A N 1
ATOM 1719 C CA . SER A 1 209 ? -10.104 32.101 -3.903 1.00 57.41 209 SER A CA 1
ATOM 1720 C C . SER A 1 209 ? -10.412 32.832 -2.589 1.00 57.41 209 SER A C 1
ATOM 1722 O O . SER A 1 209 ? -9.735 33.803 -2.279 1.00 57.41 209 SER A O 1
ATOM 1724 N N . GLU A 1 210 ? -11.384 32.363 -1.795 1.00 58.94 210 GLU A N 1
ATOM 1725 C CA . GLU A 1 210 ? -11.876 33.098 -0.612 1.00 58.94 210 GLU A CA 1
ATOM 1726 C C . GLU A 1 210 ? -11.519 32.451 0.740 1.00 58.94 210 GLU A C 1
ATOM 1728 O O . GLU A 1 210 ? -11.556 33.112 1.771 1.00 58.94 210 GLU A O 1
ATOM 1733 N N . SER A 1 211 ? -11.095 31.183 0.756 1.00 59.03 211 SER A N 1
ATOM 1734 C CA . SER A 1 211 ? -10.378 30.568 1.886 1.00 59.03 211 SER A CA 1
ATOM 1735 C C . SER A 1 211 ? -9.771 29.226 1.447 1.00 59.03 211 SER A C 1
ATOM 1737 O O . SER A 1 211 ? -10.507 28.290 1.116 1.00 59.03 211 SER A O 1
ATOM 1739 N N . PRO A 1 212 ? -8.436 29.082 1.377 1.00 70.81 212 PRO A N 1
ATOM 1740 C CA . PRO A 1 212 ? -7.807 27.842 0.936 1.00 70.81 212 PRO A CA 1
ATOM 1741 C C . PRO A 1 212 ? -7.875 26.783 2.046 1.00 70.81 212 PRO A C 1
ATOM 1743 O O . PRO A 1 212 ? -6.911 26.550 2.771 1.00 70.81 212 PRO A O 1
ATOM 1746 N N . THR A 1 213 ? -9.025 26.123 2.193 1.00 78.69 213 THR A N 1
ATOM 1747 C CA . THR A 1 213 ? -9.141 24.916 3.016 1.00 78.69 213 THR A CA 1
ATOM 1748 C C . THR A 1 213 ? -8.481 23.746 2.294 1.00 78.69 213 THR A C 1
ATOM 1750 O O . THR A 1 213 ? -8.537 23.607 1.069 1.00 78.69 213 THR A O 1
ATOM 1753 N N . CYS A 1 214 ? -7.782 22.899 3.047 1.00 83.06 214 CYS A N 1
ATOM 1754 C CA . CYS A 1 214 ? -7.145 21.729 2.466 1.00 83.06 214 CYS A CA 1
ATOM 1755 C C . CYS A 1 214 ? -8.211 20.739 1.996 1.00 83.06 214 CYS A C 1
ATOM 1757 O O . CYS A 1 214 ? -9.001 20.263 2.806 1.00 83.06 214 CYS A O 1
ATOM 1759 N N . ARG A 1 215 ? -8.161 20.313 0.730 1.00 81.38 215 ARG A N 1
ATOM 1760 C CA . ARG A 1 215 ? -9.004 19.231 0.188 1.00 81.38 215 ARG A CA 1
ATOM 1761 C C . ARG A 1 215 ? -8.985 17.958 1.047 1.00 81.38 215 ARG A C 1
ATOM 1763 O O . ARG A 1 215 ? -9.940 17.189 1.042 1.00 81.38 215 ARG A O 1
ATOM 1770 N N . PHE A 1 216 ? -7.875 17.706 1.736 1.00 81.56 216 PHE A N 1
ATOM 1771 C CA . PHE A 1 216 ? -7.680 16.529 2.583 1.00 81.56 216 PHE A CA 1
ATOM 1772 C C . PHE A 1 216 ? -8.008 16.775 4.061 1.00 81.56 216 PHE A C 1
ATOM 1774 O O . PHE A 1 216 ? -7.840 15.853 4.862 1.00 81.56 216 PHE A O 1
ATOM 1781 N N . ASP 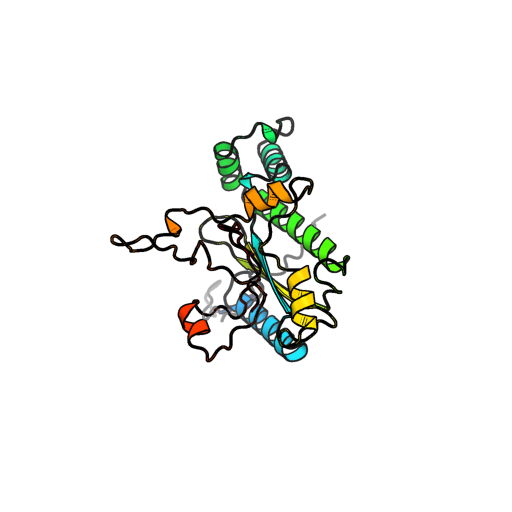A 1 217 ? -8.503 17.971 4.391 1.00 81.62 217 ASP A N 1
ATOM 1782 C CA . ASP A 1 217 ? -8.943 18.386 5.724 1.00 81.62 217 ASP A CA 1
ATOM 1783 C C . ASP A 1 217 ? -7.799 18.454 6.754 1.00 81.62 217 ASP A C 1
ATOM 1785 O O . ASP A 1 217 ? -7.960 18.087 7.911 1.00 81.62 217 ASP A O 1
ATOM 1789 N N . PHE A 1 218 ? -6.601 18.862 6.312 1.00 83.62 218 PHE A N 1
ATOM 1790 C CA . PHE A 1 218 ? -5.467 19.142 7.200 1.00 83.62 218 PHE A CA 1
ATOM 1791 C C . PHE A 1 218 ? -5.381 20.639 7.574 1.00 83.62 218 PHE A C 1
ATOM 1793 O O . PHE A 1 218 ? -5.574 21.474 6.682 1.00 83.62 218 PHE A O 1
ATOM 1800 N N . PRO A 1 219 ? -5.022 20.971 8.834 1.00 83.06 219 PRO A N 1
ATOM 1801 C CA . PRO A 1 219 ? -4.832 20.035 9.946 1.00 83.06 219 PRO A CA 1
ATOM 1802 C C . PRO A 1 219 ? -6.169 19.440 10.409 1.00 83.06 219 PRO A C 1
ATOM 1804 O O . PRO A 1 219 ? -7.201 20.107 10.413 1.00 83.06 219 PRO A O 1
ATOM 1807 N N . ARG A 1 220 ? -6.152 18.153 10.767 1.00 81.69 220 ARG A N 1
ATOM 1808 C CA . ARG A 1 220 ? -7.360 17.449 11.216 1.00 81.69 220 ARG A CA 1
ATOM 1809 C C . ARG A 1 220 ? -7.621 17.770 12.678 1.00 81.69 220 ARG A C 1
ATOM 1811 O O . ARG A 1 220 ? -6.679 17.794 13.465 1.00 81.69 220 ARG A O 1
ATOM 1818 N N . LYS A 1 221 ? -8.896 17.935 13.035 1.00 82.69 221 LYS A N 1
ATOM 1819 C CA . LYS A 1 221 ? -9.324 18.180 14.419 1.00 82.69 221 LYS A CA 1
ATOM 1820 C C . LYS A 1 221 ? -8.825 17.091 15.361 1.00 82.69 221 LYS A C 1
ATOM 1822 O O . LYS A 1 221 ? -8.814 15.916 15.000 1.00 82.69 221 LYS A O 1
ATOM 1827 N N . GLU A 1 222 ? -8.463 17.498 16.569 1.00 86.81 222 GLU A N 1
ATOM 1828 C CA . GLU A 1 222 ? -8.063 16.593 17.641 1.00 86.81 222 GLU A CA 1
ATOM 1829 C C . GLU A 1 222 ? -9.119 15.528 17.926 1.00 86.81 222 GLU A C 1
ATOM 1831 O O . GLU A 1 222 ? -10.324 15.768 17.824 1.00 86.81 222 GLU A O 1
ATOM 1836 N N . CYS A 1 223 ? -8.647 14.343 18.301 1.00 87.69 223 CYS A N 1
ATOM 1837 C CA . CYS A 1 223 ? -9.500 13.231 18.675 1.00 87.69 223 CYS A CA 1
ATOM 1838 C C . CYS A 1 223 ? -8.827 12.466 19.822 1.00 87.69 223 CYS A C 1
ATOM 1840 O O . CYS A 1 223 ? -7.779 11.861 19.598 1.00 87.69 223 CYS A O 1
ATOM 1842 N N . PRO A 1 224 ? -9.360 12.500 21.054 1.00 90.19 224 PRO A N 1
ATOM 1843 C CA . PRO A 1 224 ? -8.680 11.916 22.213 1.00 90.19 224 PRO A CA 1
ATOM 1844 C C . PRO A 1 224 ? -8.595 10.383 22.158 1.00 90.19 224 PRO A C 1
ATOM 1846 O O . PRO A 1 224 ? -7.718 9.794 22.793 1.00 90.19 224 PRO A O 1
ATOM 1849 N N . GLU A 1 225 ? -9.455 9.742 21.367 1.00 91.25 225 GLU A N 1
ATOM 1850 C CA . GLU A 1 225 ? -9.547 8.292 21.226 1.00 91.25 225 GLU A CA 1
ATOM 1851 C C . GLU A 1 225 ? -9.890 7.882 19.791 1.00 91.25 225 GLU A C 1
ATOM 1853 O O . GLU A 1 225 ? -10.462 8.655 19.025 1.00 91.25 225 GLU A O 1
ATOM 1858 N N . THR A 1 226 ? -9.518 6.658 19.418 1.00 91.00 226 THR A N 1
ATOM 1859 C CA . THR A 1 226 ? -9.895 6.092 18.122 1.00 91.00 226 THR A CA 1
ATOM 1860 C C . THR A 1 226 ? -11.325 5.592 18.197 1.00 91.00 226 THR A C 1
ATOM 1862 O O . THR A 1 226 ? -11.664 4.840 19.108 1.00 91.00 226 THR A O 1
ATOM 1865 N N . ARG A 1 227 ? -12.148 5.964 17.218 1.00 90.56 227 ARG A N 1
ATOM 1866 C CA . ARG A 1 227 ? -13.554 5.562 17.157 1.00 90.56 227 ARG A CA 1
ATOM 1867 C C . ARG A 1 227 ? -14.026 5.328 15.732 1.00 90.56 227 ARG A C 1
ATOM 1869 O O . ARG A 1 227 ? -13.543 5.957 14.785 1.00 90.56 227 ARG A O 1
ATOM 1876 N N . LEU A 1 228 ? -15.023 4.463 15.607 1.00 89.75 228 LEU A N 1
ATOM 1877 C CA . LEU A 1 228 ? -15.758 4.277 14.366 1.00 89.75 228 LEU A CA 1
ATOM 1878 C C . LEU A 1 228 ? -16.868 5.321 14.227 1.00 89.75 228 LEU A C 1
ATOM 1880 O O . LEU A 1 228 ? -17.421 5.827 15.205 1.00 89.75 228 LEU A O 1
ATOM 1884 N N . VAL A 1 229 ? -17.186 5.651 12.983 1.00 88.88 229 VAL A N 1
ATOM 1885 C CA . VAL A 1 229 ? -18.250 6.572 12.601 1.00 88.88 229 VAL A CA 1
ATOM 1886 C C . VAL A 1 229 ? -19.314 5.767 11.878 1.00 88.88 229 VAL A C 1
ATOM 1888 O O . VAL A 1 229 ? -19.035 5.121 10.870 1.00 88.88 229 VAL A O 1
ATOM 1891 N N . SER A 1 230 ? -20.547 5.823 12.381 1.00 87.12 230 SER A N 1
ATOM 1892 C CA . SER A 1 230 ? -21.671 5.161 11.719 1.00 87.12 230 SER A CA 1
ATOM 1893 C C . SER A 1 230 ? -21.879 5.724 10.313 1.00 87.12 230 SER A C 1
ATOM 1895 O O . SER A 1 230 ? -21.960 6.943 10.134 1.00 87.12 230 SER A O 1
ATOM 1897 N N . HIS A 1 231 ? -22.056 4.829 9.340 1.00 84.88 231 HIS A N 1
ATOM 1898 C CA . HIS A 1 231 ? -22.344 5.143 7.938 1.00 84.88 231 HIS A CA 1
ATOM 1899 C C . HIS A 1 231 ? -23.593 6.019 7.751 1.00 84.88 231 HIS A C 1
ATOM 1901 O O . HIS A 1 231 ? -23.699 6.736 6.760 1.00 84.88 231 HIS A O 1
ATOM 1907 N N . SER A 1 232 ? -24.540 5.972 8.692 1.00 86.94 232 SER A N 1
ATOM 1908 C CA . SER A 1 232 ? -25.773 6.765 8.648 1.00 86.94 232 SER A CA 1
ATOM 1909 C C . SER A 1 232 ? -25.665 8.117 9.360 1.00 86.94 232 SER A C 1
ATOM 1911 O O . SER A 1 232 ? -26.650 8.846 9.420 1.00 86.94 232 SER A O 1
ATOM 1913 N N . SER A 1 233 ? -24.517 8.440 9.962 1.00 87.69 233 SER A N 1
ATOM 1914 C CA . SER A 1 233 ? -24.354 9.668 10.743 1.00 87.69 233 SER A CA 1
ATOM 1915 C C . SER A 1 233 ? -24.038 10.878 9.864 1.00 87.69 233 SER A C 1
ATOM 1917 O O . SER A 1 233 ? -23.311 10.775 8.874 1.00 87.69 233 SER A O 1
ATOM 1919 N N . ASP A 1 234 ? -24.477 12.067 10.286 1.00 88.06 234 ASP A N 1
ATOM 1920 C CA . ASP A 1 234 ? -24.076 13.311 9.618 1.00 88.06 234 ASP A CA 1
ATOM 1921 C C . ASP A 1 234 ? -22.555 13.510 9.634 1.00 88.06 234 ASP A C 1
ATOM 1923 O O . ASP A 1 234 ? -21.995 14.183 8.771 1.00 88.06 234 ASP A O 1
ATOM 1927 N N . GLU A 1 235 ? -21.864 12.948 10.631 1.00 85.69 235 GLU A N 1
ATOM 1928 C CA . GLU A 1 235 ? -20.410 13.008 10.695 1.00 85.69 235 GLU A CA 1
ATOM 1929 C C . GLU A 1 235 ? -19.764 12.263 9.527 1.00 85.69 235 GLU A C 1
ATOM 1931 O O . GLU A 1 235 ? -18.854 12.816 8.913 1.00 85.69 235 GLU A O 1
ATOM 1936 N N . PHE A 1 236 ? -20.257 11.072 9.176 1.00 86.19 236 PHE A N 1
ATOM 1937 C CA . PHE A 1 236 ? -19.775 10.308 8.023 1.00 86.19 236 PHE A CA 1
ATOM 1938 C C . PHE A 1 236 ? -19.916 11.101 6.718 1.00 86.19 236 PHE A C 1
ATOM 1940 O O . PHE A 1 236 ? -19.001 11.137 5.898 1.00 86.19 236 PHE A O 1
ATOM 1947 N N . ILE A 1 237 ? -21.032 11.813 6.544 1.00 83.50 237 ILE A N 1
ATOM 1948 C CA . ILE A 1 237 ? -21.247 12.668 5.369 1.00 83.50 237 ILE A CA 1
ATOM 1949 C C . ILE A 1 237 ? -20.274 13.856 5.392 1.00 83.50 237 ILE A C 1
ATOM 1951 O O . ILE A 1 237 ? -19.561 14.101 4.417 1.00 83.50 237 ILE A O 1
ATOM 1955 N N . ARG A 1 238 ? -20.193 14.576 6.519 1.00 82.44 238 ARG A N 1
ATOM 1956 C CA . ARG A 1 238 ? -19.339 15.769 6.664 1.00 82.44 238 ARG A CA 1
ATOM 1957 C C . ARG A 1 238 ? -17.848 15.460 6.545 1.00 82.44 238 ARG A C 1
ATOM 1959 O O . ARG A 1 238 ? -17.097 16.297 6.058 1.00 82.44 238 ARG A O 1
ATOM 1966 N N . ASN A 1 239 ? -17.408 14.287 6.995 1.00 78.75 239 ASN A N 1
ATOM 1967 C CA . ASN A 1 239 ? -15.997 13.907 7.014 1.00 78.75 239 ASN A CA 1
ATOM 1968 C C . ASN A 1 239 ? -15.524 13.252 5.698 1.00 78.75 239 ASN A C 1
ATOM 1970 O O . ASN A 1 239 ? -14.367 12.823 5.625 1.00 78.75 239 ASN A O 1
ATOM 1974 N N . GLY A 1 240 ? -16.383 13.198 4.671 1.00 79.56 240 GLY A N 1
ATOM 1975 C CA . GLY A 1 240 ? -16.067 12.650 3.353 1.00 79.56 240 GLY A CA 1
ATOM 1976 C C . GLY A 1 240 ? -16.085 11.121 3.290 1.00 79.56 240 GLY A C 1
ATOM 1977 O O . GLY A 1 240 ? -15.306 10.548 2.530 1.00 79.56 240 GLY A O 1
ATOM 1978 N N . GLY A 1 241 ? -16.927 10.470 4.094 1.00 82.38 241 GLY A N 1
ATOM 1979 C CA . GLY A 1 241 ? -17.119 9.019 4.095 1.00 82.38 241 GLY A CA 1
ATOM 1980 C C . GLY A 1 241 ? -16.057 8.245 4.876 1.00 82.38 241 GLY A C 1
ATOM 1981 O O . GLY A 1 241 ? -15.763 7.096 4.559 1.00 82.38 241 GLY A O 1
ATOM 1982 N N . ARG A 1 242 ? -15.418 8.871 5.867 1.00 83.44 242 ARG A N 1
ATOM 1983 C CA . ARG A 1 242 ? -14.402 8.227 6.708 1.00 83.44 242 ARG A CA 1
ATOM 1984 C C . ARG A 1 242 ? -15.081 7.457 7.832 1.00 83.44 242 ARG A C 1
ATOM 1986 O O . ARG A 1 242 ? -15.739 8.049 8.686 1.00 83.44 242 ARG A O 1
ATOM 1993 N N . ILE A 1 243 ? -14.858 6.147 7.830 1.00 86.19 243 ILE A N 1
ATOM 1994 C CA . ILE A 1 243 ? -15.472 5.193 8.762 1.00 86.19 243 ILE A CA 1
ATOM 1995 C C . ILE A 1 243 ? -14.703 5.134 10.088 1.00 86.19 243 ILE A C 1
ATOM 1997 O O . ILE A 1 243 ? -15.290 4.866 11.126 1.00 86.19 243 ILE A O 1
ATOM 2001 N N . CYS A 1 244 ? -13.405 5.444 10.086 1.00 87.69 244 CYS A N 1
ATOM 2002 C CA . CYS A 1 244 ? -12.574 5.439 11.288 1.00 87.69 244 CYS A CA 1
ATOM 2003 C C . CYS A 1 244 ? -11.914 6.803 11.512 1.00 87.69 244 CYS A C 1
ATOM 2005 O O . CYS A 1 244 ? -11.243 7.341 10.623 1.00 87.69 244 CYS A O 1
ATOM 2007 N N . ILE A 1 245 ? -12.051 7.335 12.726 1.00 88.69 245 ILE A N 1
ATOM 2008 C CA . ILE A 1 245 ? -11.332 8.518 13.199 1.00 88.69 245 ILE A CA 1
ATOM 2009 C C . ILE A 1 245 ? -10.296 8.054 14.213 1.00 88.69 245 ILE A C 1
ATOM 2011 O O . ILE A 1 245 ? -10.638 7.524 15.263 1.00 88.69 245 ILE A O 1
ATOM 2015 N N . LEU A 1 246 ? -9.023 8.223 13.866 1.00 88.88 246 LEU A N 1
ATOM 2016 C CA . LEU A 1 246 ? -7.899 7.786 14.691 1.00 88.88 246 LEU A CA 1
ATOM 2017 C C . LEU A 1 246 ? -7.544 8.839 15.742 1.00 88.88 246 LEU A C 1
ATOM 2019 O O . LEU A 1 246 ? -7.525 10.041 15.428 1.00 88.88 246 LEU A O 1
ATOM 2023 N N . LYS A 1 247 ? -7.206 8.355 16.943 1.00 88.44 247 LYS A N 1
ATOM 2024 C CA . LYS A 1 247 ? -6.691 9.142 18.064 1.00 88.44 247 LYS A CA 1
ATOM 2025 C C . LYS A 1 247 ? -5.560 10.061 17.605 1.00 88.44 247 LYS A C 1
ATOM 2027 O O . LYS A 1 247 ? -4.605 9.601 16.983 1.00 88.44 247 LYS A O 1
ATOM 2032 N N . ARG A 1 248 ? -5.652 11.351 17.934 1.00 87.00 248 ARG A N 1
ATOM 2033 C CA . ARG A 1 248 ? -4.641 12.378 17.663 1.00 87.00 248 ARG A CA 1
ATOM 2034 C C . ARG A 1 248 ? -4.707 13.550 18.656 1.00 87.00 248 ARG A C 1
ATOM 2036 O O . ARG A 1 248 ? -5.790 14.062 18.925 1.00 87.00 248 ARG A O 1
ATOM 2043 N N . GLY A 1 249 ? -3.553 14.001 19.152 1.00 79.19 249 GLY A N 1
ATOM 2044 C CA . GLY A 1 249 ? -3.405 15.202 19.988 1.00 79.19 249 GLY A CA 1
ATOM 2045 C C . GLY A 1 249 ? -2.995 16.479 19.232 1.00 79.19 249 GLY A C 1
ATOM 2046 O O . GLY A 1 249 ? -2.672 16.435 18.044 1.00 79.19 249 GLY A O 1
ATOM 2047 N N . GLN A 1 250 ? -2.955 17.606 19.962 1.00 61.41 250 GLN A N 1
ATOM 2048 C CA . GLN A 1 250 ? -2.743 18.984 19.467 1.00 61.41 250 GLN A CA 1
ATOM 2049 C C . GLN A 1 250 ? -1.554 19.219 18.535 1.00 61.41 250 GLN A C 1
ATOM 2051 O O . GLN A 1 250 ? -1.618 20.079 17.668 1.00 61.41 250 GLN A O 1
ATOM 2056 N N . LYS A 1 251 ? -0.441 18.508 18.733 1.00 56.19 251 LYS A N 1
ATOM 2057 C CA . LYS A 1 251 ? 0.842 18.831 18.082 1.00 56.19 251 LYS A CA 1
ATOM 2058 C C . LYS A 1 251 ? 1.077 18.119 16.747 1.00 56.19 251 LYS A C 1
ATOM 2060 O O . LYS A 1 251 ? 2.189 18.158 16.227 1.00 56.19 251 LYS A O 1
ATOM 2065 N N . MET A 1 252 ? 0.077 17.428 16.207 1.00 56.28 252 MET A N 1
ATOM 2066 C CA . MET A 1 252 ? 0.277 16.471 15.113 1.00 56.28 252 MET A CA 1
ATOM 2067 C C . MET A 1 252 ? -0.297 16.992 13.803 1.00 56.28 252 MET A C 1
ATOM 2069 O O . MET A 1 252 ? -1.156 16.370 13.170 1.00 56.28 252 MET A O 1
ATOM 2073 N N . ASP A 1 253 ? 0.214 18.152 13.397 1.00 49.50 253 ASP A N 1
ATOM 2074 C CA . ASP A 1 253 ? -0.085 18.752 12.107 1.00 49.50 253 ASP A CA 1
ATOM 2075 C C . ASP A 1 253 ? 0.508 17.889 10.993 1.00 49.50 253 ASP A C 1
ATOM 2077 O O . ASP A 1 253 ? 1.691 17.937 10.659 1.00 49.50 253 ASP A O 1
ATOM 2081 N N . GLY A 1 254 ? -0.355 17.059 10.414 1.00 52.47 254 GLY A N 1
ATOM 2082 C CA . GLY A 1 254 ? -0.108 16.458 9.118 1.00 52.47 254 GLY A CA 1
ATOM 2083 C C . GLY A 1 254 ? 0.239 14.979 9.101 1.00 52.47 254 GLY A C 1
ATOM 2084 O O . GLY A 1 254 ? 0.503 14.502 8.009 1.00 52.47 254 GLY A O 1
ATOM 2085 N N . LEU A 1 255 ? 0.217 14.206 10.194 1.00 56.50 255 LEU A N 1
ATOM 2086 C CA . LEU A 1 255 ? 0.491 12.769 10.039 1.00 56.50 255 LEU A CA 1
ATOM 2087 C C . LEU A 1 255 ? -0.581 12.096 9.158 1.00 56.50 255 LEU A C 1
ATOM 2089 O O . LEU A 1 255 ? -1.766 12.022 9.504 1.00 56.50 255 LEU A O 1
ATOM 2093 N N . ILE A 1 256 ? -0.149 11.658 7.977 1.00 55.28 256 ILE A N 1
ATOM 2094 C CA . ILE A 1 256 ? -0.913 10.871 7.022 1.00 55.28 256 ILE A CA 1
ATOM 2095 C C . ILE A 1 256 ? -0.733 9.424 7.440 1.00 55.28 256 ILE A C 1
ATOM 2097 O O . ILE A 1 256 ? 0.362 8.876 7.398 1.00 55.28 256 ILE A O 1
ATOM 2101 N N . ILE A 1 257 ? -1.834 8.791 7.812 1.00 51.69 257 ILE A N 1
ATOM 2102 C CA . ILE A 1 257 ? -1.871 7.342 7.923 1.00 51.69 257 ILE A CA 1
ATOM 2103 C C . ILE A 1 257 ? -2.330 6.830 6.565 1.00 51.69 257 ILE A C 1
ATOM 2105 O O . ILE A 1 257 ? -3.482 7.024 6.174 1.00 51.69 257 ILE A O 1
ATOM 2109 N N . ILE A 1 258 ? -1.408 6.214 5.822 1.00 43.34 258 ILE A N 1
ATOM 2110 C CA . ILE A 1 258 ? -1.702 5.493 4.576 1.00 43.34 258 ILE A CA 1
ATOM 2111 C C . ILE A 1 258 ? -2.193 4.075 4.933 1.00 43.34 258 ILE A C 1
ATOM 2113 O O . ILE A 1 258 ? -1.685 3.050 4.489 1.00 43.34 258 ILE A O 1
ATOM 2117 N N . THR A 1 259 ? -3.218 4.039 5.771 1.00 38.03 259 THR A N 1
ATOM 2118 C CA . THR A 1 259 ? -4.061 2.878 6.033 1.00 38.03 259 THR A CA 1
ATOM 2119 C C . THR A 1 259 ? -5.473 3.431 5.980 1.00 38.03 259 THR A C 1
ATOM 2121 O O . THR A 1 259 ? -5.995 3.950 6.965 1.00 38.03 259 THR A O 1
ATOM 2124 N N . GLN A 1 260 ? -6.071 3.452 4.788 1.00 29.61 260 GLN A N 1
ATOM 2125 C CA . GLN A 1 260 ? -7.521 3.606 4.728 1.00 29.61 260 GLN A CA 1
ATOM 2126 C C . GLN A 1 260 ? -8.077 2.292 5.259 1.00 29.61 260 GLN A C 1
ATOM 2128 O O . GLN A 1 260 ? -7.866 1.264 4.640 1.00 29.61 260 GLN A O 1
ATOM 2133 N N . LEU A 1 261 ? -8.709 2.299 6.426 1.00 29.12 261 LEU A N 1
ATOM 2134 C CA . LEU A 1 261 ? -9.573 1.193 6.829 1.00 29.12 261 LEU A CA 1
ATOM 2135 C C . LEU A 1 261 ? -10.805 1.271 5.922 1.00 29.12 261 LEU A C 1
ATOM 2137 O O . LEU A 1 261 ? -11.414 2.343 5.841 1.00 29.12 261 LEU A O 1
ATOM 2141 N N . LEU A 1 262 ? -11.070 0.202 5.167 1.00 27.61 262 LEU A N 1
ATOM 2142 C CA . LEU A 1 262 ? -12.320 0.050 4.416 1.00 27.61 262 LEU A CA 1
ATOM 2143 C C . LEU A 1 262 ? -13.472 -0.252 5.370 1.00 27.61 262 LEU A C 1
ATOM 2145 O O . LEU A 1 262 ? -13.211 -0.897 6.408 1.00 27.61 262 LEU A O 1
#

Mean predicted aligned error: 9.1 Å

Solvent-accessible surface area (backbone atoms only — not comparable to full-atom values): 15666 Å² total; per-residue (Å²): 136,85,84,82,76,82,75,76,72,48,59,48,74,49,64,43,77,46,84,98,43,89,94,43,69,44,79,76,44,75,45,41,53,67,33,83,88,33,72,55,22,50,53,50,57,48,52,51,53,52,48,49,36,72,76,70,41,78,59,67,42,28,44,54,50,75,65,57,64,76,75,35,53,70,49,39,41,54,45,30,44,74,70,74,38,69,83,63,62,43,84,78,55,49,66,66,61,39,47,52,44,46,72,74,38,49,68,58,52,53,52,52,50,50,50,53,50,52,52,50,49,54,50,50,71,74,32,38,70,72,67,78,29,48,65,70,48,73,51,71,47,79,44,70,51,103,78,76,54,54,29,39,48,31,38,32,30,47,51,87,66,56,58,72,92,38,74,65,16,43,54,54,45,55,76,65,54,68,49,70,82,61,58,86,88,39,89,56,26,65,56,42,62,68,72,31,43,61,68,92,49,76,83,29,51,78,89,48,96,88,62,75,61,36,75,83,51,59,69,65,79,71,27,97,53,66,45,77,40,56,87,86,37,71,62,14,64,75,63,74,68,47,45,66,46,68,34,31,64,91,86,52,73,24,58,53,68,66,52,59,66,118

Sequence (262 aa):
MFEYHRVKSTISACCKKVEGQDGKVDDVHLYLKNLRGSAAYWRISLNELLAQIRCLGPPTYFLTFSCNDINWLDMRKSLLIADGRPMDNPQDLDKIATQRLIEQYPVIVSRHFMYRFNALMKFMLNNNQVLNNRIKDYWWKIEFQNRGSPHVHMVVWVEGHASFDTEEGLQQLNKVCSCELPPETSELHDLIKKNQLHKHTHTCYKNSSESPTCRFDFPRKECPETRLVSHSSDEFIRNGGRICILKRGQKMDGLIIITQLL

Foldseek 3Di:
DDDDDPPPPQKDWDWDDDPPDPPDTHDIDIDNCSPPPDPNVVVVLVVVVVVCCVVQNDFLWKFKDWDPLLPDQVNLCLLCVVVVNNPDRSVVQDSVNSVVSCVVCVVSLVVVVVVVVVVVVVVLQVDQPQQVGHFPDKGWDWDDDPPSTIMIIMTTHGPPQDPCVDPSNQVSVCSNDALDQDDPPDPCNVVQVPPQFDDDDPQQADDDPPDRQGPQRWPPDADQAKDFDDQPDPCCVVNVNQGIDHHDDDPRTGGHDSIRGD

Radius of gyration: 23.73 Å; Cα contacts (8 Å, |Δi|>4): 333; chains: 1; bounding box: 57×60×74 Å

Secondary structure (DSSP, 8-state):
---------S-EEEEEEPTTSTT-EEEEEEE-TTSTTSHHHHHHHHHHHHHHHHHH-S-SEEEEEE--TTT-HHHHHHHHHHTT-TTS-TTT--HHHHHHHHHH-HHHHHHHHHHHHHHHHHHHHH-TTTTSS-EEEEEEEEEE-TTSSEEEEEEEEETTPPPTTSHHHHHHHHHH---SPPPTTSTTHHHHHHHTB----GGG-SS-SS----TT-PSPPPBSS-EE--TTSHHHHHTTS-SEE--B-TT-TTB-------

InterPro domains:
  IPR025476 Helitron helicase-like domain [PF14214] (22-156)

Organism: Trichonephila clavata (NCBI:txid2740835)

Nearest PDB structures (foldseek):
  4djb-assembly1_B  TM=3.991E-01  e=2.002E-01  Human adenovirus 5
  2aar-assembly1_7  TM=4.484E-01  e=2.747E+00  Deinococcus radiodurans
  7ye1-assembly1_A  TM=5.632E-01  e=3.284E+00  Caulobacter vibrioides NA1000
  4pyd-assembly1_F  TM=3.679E-01  e=4.422E+00  Escherichia coli K-12
  4pya-assembly1_A  TM=4.979E-01  e=5.287E+00  Escherichia coli K-12